Protein AF-A0A7J7TQ06-F1 (afdb_monomer_lite)

Secondary structure (DSSP, 8-state):
--GGGSSSHHHHHHHHHHTTS---PPP-PPSSHHHHHHHHHHHHHHHHHHHHHHHHHS--BSSS--HHHHHHHHHHHHHHHHHHHHTT-EEEEE---EEEPTTS-EEEPPPEEEEE----TTSPP--------B----GGGT-SS-TTS-EEETTEEESTTIIIIIHHHHHHHHHHHHHHHHHHHHHHHHHHTTSS------------

Organism: Rhinolophus ferrumequinum (NCBI:txid59479)

Radius of gyration: 27.36 Å; chains: 1; bounding box: 103×64×61 Å

InterPro domains:
  IPR002933 Peptidase M20 [PF01546] (127-182)
  IPR051458 Cytosolic and Metallo Dipeptidase [PTHR43270] (23-184)

Foldseek 3Di:
DDPPPPPPVVVVVVVVVVVVPDPPPPDQQPPDPCSLLVVLCVVCVVVLVVVLQVLLLQLCAPPDPDQVNLVSVLVSVVVLQVLLVVLVKDKDFAFPAWDQDVVRDIDGDGTDIDIDDDDDPVDDDDDDDADSHWHDDDVVVPDPDGQSRFDDDPNDTHHTCCVRPSVVVSVVSSSSVSVSVVVVVVVVVVVVVPPPDPDPPDDDDDDD

Structure (mmCIF, N/CA/C/O backbone):
data_AF-A0A7J7TQ06-F1
#
_entry.id   AF-A0A7J7TQ06-F1
#
loop_
_atom_site.group_PDB
_atom_site.id
_atom_site.type_symbol
_atom_site.label_atom_id
_atom_site.label_alt_id
_atom_site.label_comp_id
_atom_site.label_asym_id
_atom_site.label_entity_id
_atom_site.label_seq_id
_atom_site.pdbx_PDB_ins_code
_atom_site.Cartn_x
_atom_site.Cartn_y
_atom_site.Cartn_z
_atom_site.occupancy
_atom_site.B_iso_or_equiv
_atom_site.auth_seq_id
_atom_site.auth_comp_id
_atom_site.auth_asym_id
_atom_site.auth_atom_id
_atom_site.pdbx_PDB_model_num
ATOM 1 N N . MET A 1 1 ? -39.081 -50.548 -30.372 1.00 47.50 1 MET A N 1
ATOM 2 C CA . MET A 1 1 ? -38.174 -49.402 -30.568 1.00 47.50 1 MET A CA 1
ATOM 3 C C . MET A 1 1 ? -38.197 -48.609 -29.277 1.00 47.50 1 MET A C 1
ATOM 5 O O . MET A 1 1 ? -39.277 -48.246 -28.836 1.00 47.50 1 MET A O 1
ATOM 9 N N . ASP A 1 2 ? -37.049 -48.517 -28.616 1.00 42.62 2 ASP A N 1
ATOM 10 C CA . ASP A 1 2 ? -36.881 -48.008 -27.250 1.00 42.62 2 ASP A CA 1
ATOM 11 C C . ASP A 1 2 ? -36.795 -46.462 -27.252 1.00 42.62 2 ASP A C 1
ATOM 13 O O . ASP A 1 2 ? -35.978 -45.921 -28.001 1.00 42.62 2 ASP A O 1
ATOM 17 N N . PRO A 1 3 ? -37.628 -45.727 -26.484 1.00 50.56 3 PRO A N 1
ATOM 18 C CA . PRO A 1 3 ? -37.666 -44.262 -26.496 1.00 50.56 3 PRO A CA 1
ATOM 19 C C . PRO A 1 3 ? -36.596 -43.587 -25.614 1.00 50.56 3 PRO A C 1
ATOM 21 O O . PRO A 1 3 ? -36.606 -42.366 -25.469 1.00 50.56 3 PRO A O 1
ATOM 24 N N . THR A 1 4 ? -35.655 -44.334 -25.032 1.00 49.59 4 THR A N 1
ATOM 25 C CA . THR A 1 4 ? -34.655 -43.784 -24.095 1.00 49.59 4 THR A CA 1
ATOM 26 C C . THR A 1 4 ? -33.387 -43.211 -24.747 1.00 49.59 4 THR A C 1
ATOM 28 O O . THR A 1 4 ? -32.573 -42.592 -24.064 1.00 49.59 4 THR A O 1
ATOM 31 N N . LEU A 1 5 ? -33.226 -43.318 -26.072 1.00 47.16 5 LEU A N 1
ATOM 32 C CA . LEU A 1 5 ? -31.999 -42.889 -26.765 1.00 47.16 5 LEU A CA 1
ATOM 33 C C . LEU A 1 5 ? -31.985 -41.415 -27.233 1.00 47.16 5 LEU A C 1
ATOM 35 O O . LEU A 1 5 ? -30.973 -40.949 -27.749 1.00 47.16 5 LEU A O 1
ATOM 39 N N . GLY A 1 6 ? -33.084 -40.671 -27.064 1.00 46.25 6 GLY A N 1
ATOM 40 C CA . GLY A 1 6 ? -33.256 -39.334 -27.659 1.00 46.25 6 GLY A CA 1
ATOM 41 C C . GLY A 1 6 ? -32.842 -38.131 -26.802 1.00 46.25 6 GLY A C 1
ATOM 42 O O . GLY A 1 6 ? -32.692 -37.043 -27.345 1.00 46.25 6 GLY A O 1
ATOM 43 N N . ASN A 1 7 ? -32.639 -38.294 -25.487 1.00 47.62 7 ASN A N 1
ATOM 44 C CA . ASN A 1 7 ? -32.487 -37.150 -24.567 1.00 47.62 7 ASN A CA 1
ATOM 45 C C . ASN A 1 7 ? -31.084 -36.954 -23.969 1.00 47.62 7 ASN A C 1
ATOM 47 O O . ASN A 1 7 ? -30.860 -35.973 -23.266 1.00 47.62 7 ASN A O 1
ATOM 51 N N . MET A 1 8 ? -30.117 -37.831 -24.260 1.00 49.12 8 MET A N 1
ATOM 52 C CA . MET A 1 8 ? -28.745 -37.676 -23.744 1.00 49.12 8 MET A CA 1
ATOM 53 C C . MET A 1 8 ? -27.817 -36.877 -24.672 1.00 49.12 8 MET A C 1
ATOM 55 O O . MET A 1 8 ? -26.828 -36.317 -24.206 1.00 49.12 8 MET A O 1
ATOM 59 N N . ALA A 1 9 ? -28.154 -36.741 -25.959 1.00 49.31 9 ALA A N 1
ATOM 60 C CA . ALA A 1 9 ? -27.314 -36.017 -26.919 1.00 49.31 9 ALA A CA 1
ATOM 61 C C . ALA A 1 9 ? -27.466 -34.484 -26.839 1.00 49.31 9 ALA A C 1
ATOM 63 O O . ALA A 1 9 ? -26.522 -33.754 -27.132 1.00 49.31 9 ALA A O 1
ATOM 64 N N . SER A 1 10 ? -28.621 -33.975 -26.389 1.00 48.12 10 SER A N 1
ATOM 65 C CA . SER A 1 10 ? -28.859 -32.524 -26.294 1.00 48.12 10 SER A CA 1
ATOM 66 C C . SER A 1 10 ? -28.217 -31.883 -25.058 1.00 48.12 10 SER A C 1
ATOM 68 O O . SER A 1 10 ? -27.948 -30.684 -25.068 1.00 48.12 10 SER A O 1
ATOM 70 N N . CYS A 1 11 ? -27.952 -32.661 -24.001 1.00 42.12 11 CYS A N 1
ATOM 71 C CA . CYS A 1 11 ? -27.383 -32.143 -22.752 1.00 42.12 11 CYS A CA 1
ATOM 72 C C . CYS A 1 11 ? -25.846 -32.075 -22.783 1.00 42.12 11 CYS A C 1
ATOM 74 O O . CYS A 1 11 ? -25.256 -31.230 -22.117 1.00 42.12 11 CYS A O 1
ATOM 76 N N . GLN A 1 12 ? -25.191 -32.913 -23.594 1.00 47.53 12 GLN A N 1
ATOM 77 C CA . GLN A 1 12 ? -23.733 -32.879 -23.762 1.00 47.53 12 GLN A CA 1
ATOM 78 C C . GLN A 1 12 ? -23.274 -31.786 -24.739 1.00 47.53 12 GLN A C 1
ATOM 80 O O . GLN A 1 12 ? -22.196 -31.224 -24.562 1.00 47.53 12 GLN A O 1
ATOM 85 N N . LEU A 1 13 ? -24.106 -31.412 -25.718 1.00 43.66 13 LEU A N 1
ATOM 86 C CA . LEU A 1 13 ? -23.769 -30.351 -26.673 1.00 43.66 13 LEU A CA 1
ATOM 87 C C . LEU A 1 13 ? -23.904 -28.940 -26.065 1.00 43.66 13 LEU A C 1
ATOM 89 O O . LEU A 1 13 ? -23.121 -28.052 -26.391 1.00 43.66 13 LEU A O 1
ATOM 93 N N . ALA A 1 14 ? -24.835 -28.747 -25.123 1.00 46.00 14 ALA A N 1
ATOM 94 C CA . ALA A 1 14 ? -24.963 -27.498 -24.367 1.00 46.00 14 ALA A CA 1
ATOM 95 C C . ALA A 1 14 ? -23.804 -27.286 -23.371 1.00 46.00 14 ALA A C 1
ATOM 97 O O . ALA A 1 14 ? -23.386 -26.153 -23.144 1.00 46.00 14 ALA A O 1
ATOM 98 N N . LEU A 1 15 ? -23.238 -28.370 -22.829 1.00 41.44 15 LEU A N 1
ATOM 99 C CA . LEU A 1 15 ? -22.086 -28.306 -21.925 1.00 41.44 15 LEU A CA 1
ATOM 100 C C . LEU A 1 15 ? -20.779 -27.975 -22.671 1.00 41.44 15 LEU A C 1
ATOM 102 O O . LEU A 1 15 ? -19.905 -27.315 -22.119 1.00 41.44 15 LEU A O 1
ATOM 106 N N . LEU A 1 16 ? -20.672 -28.357 -23.949 1.00 38.31 16 LEU A N 1
ATOM 107 C CA . LEU A 1 16 ? -19.519 -28.026 -24.793 1.00 38.31 16 LEU A CA 1
ATOM 108 C C . LEU A 1 16 ? -19.538 -26.565 -25.286 1.00 38.31 16 LEU A C 1
ATOM 110 O O . LEU A 1 16 ? -18.484 -25.983 -25.522 1.00 38.31 16 LEU A O 1
ATOM 114 N N . LEU A 1 17 ? -20.721 -25.948 -25.393 1.00 41.78 17 LEU A N 1
ATOM 115 C CA . LEU A 1 17 ? -20.881 -24.543 -25.795 1.00 41.78 17 LEU A CA 1
ATOM 116 C C . LEU A 1 17 ? -20.706 -23.542 -24.637 1.00 41.78 17 LEU A C 1
ATOM 118 O O . LEU A 1 17 ? -20.425 -22.376 -24.895 1.00 41.78 17 LEU A O 1
ATOM 122 N N . LEU A 1 18 ? -20.801 -23.984 -23.377 1.00 42.25 18 LEU A N 1
ATOM 123 C CA . LEU A 1 18 ? -20.508 -23.157 -22.191 1.00 42.25 18 LEU A CA 1
ATOM 124 C C . LEU A 1 18 ? -19.020 -23.162 -21.795 1.00 42.25 18 LEU A C 1
ATOM 126 O O . LEU A 1 18 ? -18.573 -22.252 -21.105 1.00 42.25 18 LEU A O 1
ATOM 130 N N . LEU A 1 19 ? -18.239 -24.134 -22.277 1.00 41.38 19 LEU A N 1
ATOM 131 C CA . LEU A 1 19 ? -16.773 -24.173 -22.134 1.00 41.38 19 LEU A CA 1
ATOM 132 C C . LEU A 1 19 ? -16.037 -23.359 -23.217 1.00 41.38 19 LEU A C 1
ATOM 134 O O . LEU A 1 19 ? -14.820 -23.225 -23.170 1.00 41.38 19 LEU A O 1
ATOM 138 N N . LEU A 1 20 ? -16.777 -22.784 -24.171 1.00 43.41 20 LEU A N 1
ATOM 139 C CA . LEU A 1 20 ? -16.290 -21.824 -25.170 1.00 43.41 20 LEU A CA 1
ATOM 140 C C . LEU A 1 20 ? -16.639 -20.378 -24.773 1.00 43.41 20 LEU A C 1
ATOM 142 O O . LEU A 1 20 ? -16.759 -19.498 -25.627 1.00 43.41 20 LEU A O 1
ATOM 146 N N . GLY A 1 21 ? -16.821 -20.131 -23.472 1.00 39.19 21 GLY A N 1
ATOM 147 C CA . GLY A 1 21 ? -16.876 -18.791 -22.905 1.00 39.19 21 GLY A CA 1
ATOM 148 C C . GLY A 1 21 ? -15.533 -18.102 -23.103 1.00 39.19 21 GLY A C 1
ATOM 149 O O . GLY A 1 21 ? -14.619 -18.305 -22.317 1.00 39.19 21 GLY A O 1
ATOM 150 N N . SER A 1 22 ? -15.427 -17.365 -24.210 1.00 52.34 22 SER A N 1
ATOM 151 C CA . SER A 1 22 ? -14.462 -16.302 -24.499 1.00 52.34 22 SER A CA 1
ATOM 152 C C . SER A 1 22 ? -13.219 -16.294 -23.604 1.00 52.34 22 SER A C 1
ATOM 154 O O . SER A 1 22 ? -13.038 -15.395 -22.781 1.00 52.34 22 SER A O 1
ATOM 156 N N . MET A 1 23 ? -12.311 -17.246 -23.819 1.00 44.56 23 MET A N 1
ATOM 157 C CA . MET A 1 23 ? -10.905 -16.926 -23.618 1.00 44.56 23 MET A CA 1
ATOM 158 C C . MET A 1 23 ? -10.609 -15.873 -24.678 1.00 44.56 23 MET A C 1
ATOM 160 O O . MET A 1 23 ? -10.439 -16.196 -25.855 1.00 44.56 23 MET A O 1
ATOM 164 N N . SER A 1 24 ? -10.696 -14.599 -24.294 1.00 49.38 24 SER A N 1
ATOM 165 C CA . SER A 1 24 ? -10.157 -13.529 -25.115 1.00 49.38 24 SER A CA 1
ATOM 166 C C . SER A 1 24 ? -8.702 -13.913 -25.334 1.00 49.38 24 SER A C 1
ATOM 168 O O . SER A 1 24 ? -7.924 -13.932 -24.383 1.00 49.38 24 SER A O 1
ATOM 170 N N . ALA A 1 25 ? -8.364 -14.340 -26.552 1.00 47.31 25 ALA A N 1
ATOM 171 C CA . ALA A 1 25 ? -6.983 -14.612 -26.905 1.00 47.31 25 ALA A CA 1
ATOM 172 C C . ALA A 1 25 ? -6.171 -13.374 -26.498 1.00 47.31 25 ALA A C 1
ATOM 174 O O . ALA A 1 25 ? -6.648 -12.260 -26.762 1.00 47.31 25 ALA A O 1
ATOM 175 N N . PRO A 1 26 ? -5.012 -13.528 -25.832 1.00 51.41 26 PRO A N 1
ATOM 176 C CA . PRO A 1 26 ? -4.193 -12.380 -25.490 1.00 51.41 26 PRO A CA 1
ATOM 177 C C . PRO A 1 26 ? -3.932 -11.623 -26.789 1.00 51.41 26 PRO A C 1
ATOM 179 O O . PRO A 1 26 ? -3.410 -12.179 -27.760 1.00 51.41 26 PRO A O 1
ATOM 182 N N . SER A 1 27 ? -4.409 -10.378 -26.844 1.00 59.41 27 SER A N 1
ATOM 183 C CA . SER A 1 27 ? -4.125 -9.484 -27.958 1.00 59.41 27 SER A 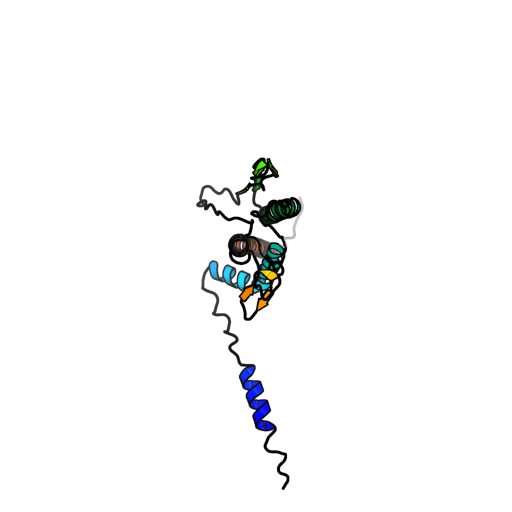CA 1
ATOM 184 C C . SER A 1 27 ? -2.618 -9.475 -28.148 1.00 59.41 27 SER A C 1
ATOM 186 O O . SER A 1 27 ? -1.895 -9.358 -27.157 1.00 59.41 27 SER A O 1
ATOM 188 N N . SER A 1 28 ? -2.142 -9.626 -29.387 1.00 60.56 28 SER A N 1
ATOM 189 C CA . SER A 1 28 ? -0.710 -9.556 -29.677 1.00 60.56 28 SER A CA 1
ATOM 190 C C . SER A 1 28 ? -0.110 -8.350 -28.947 1.00 60.56 28 SER A C 1
ATOM 192 O O . SER A 1 28 ? -0.696 -7.264 -29.019 1.00 60.56 28 SER A O 1
ATOM 194 N N . PRO A 1 29 ? 0.992 -8.533 -28.203 1.00 59.28 29 PRO A N 1
ATOM 195 C CA . PRO A 1 29 ? 1.504 -7.491 -27.332 1.00 59.28 29 PRO A CA 1
ATOM 196 C C . PRO A 1 29 ? 1.796 -6.230 -28.148 1.00 59.28 29 PRO A C 1
ATOM 198 O O . PRO A 1 29 ? 2.271 -6.341 -29.285 1.00 59.28 29 PRO A O 1
ATOM 201 N N . PRO A 1 30 ? 1.508 -5.032 -27.612 1.0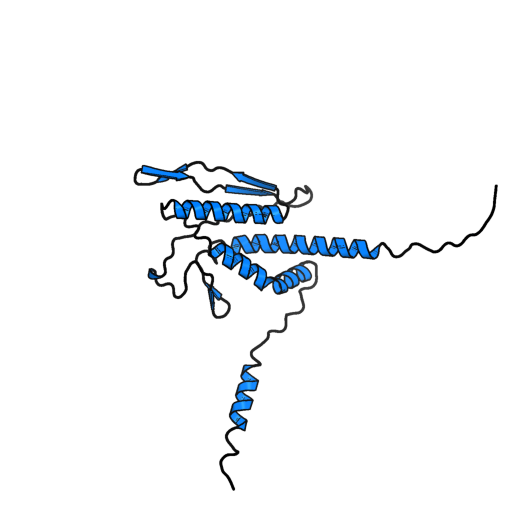0 61.94 30 PRO A N 1
ATOM 202 C CA . PRO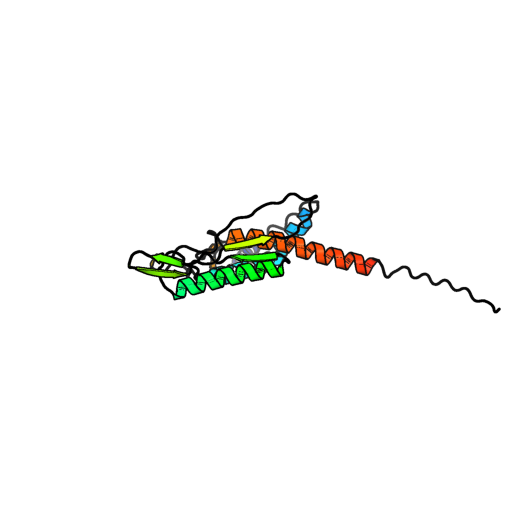 A 1 30 ? 1.756 -3.802 -28.344 1.00 61.94 30 PRO A CA 1
ATOM 203 C C . PRO A 1 30 ? 3.233 -3.727 -28.737 1.00 61.94 30 PRO A C 1
ATOM 205 O O . PRO A 1 30 ? 4.120 -3.993 -27.928 1.00 61.94 30 PRO A O 1
ATOM 208 N N . ALA A 1 31 ? 3.504 -3.389 -29.998 1.00 69.94 31 ALA A N 1
ATOM 209 C CA . ALA A 1 31 ? 4.870 -3.283 -30.492 1.00 69.94 31 ALA A CA 1
ATOM 210 C C . ALA A 1 31 ? 5.656 -2.213 -29.709 1.00 69.94 31 ALA A C 1
ATOM 212 O O . ALA A 1 31 ? 5.135 -1.136 -29.415 1.00 69.94 31 ALA A O 1
ATOM 213 N N . GLY A 1 32 ? 6.927 -2.495 -29.405 1.00 75.25 32 GLY A N 1
ATOM 214 C CA . GLY A 1 32 ? 7.837 -1.562 -28.733 1.00 75.25 32 GLY A CA 1
ATOM 215 C C . GLY A 1 32 ? 8.156 -1.923 -27.274 1.00 75.25 32 GLY A C 1
ATOM 216 O O . GLY A 1 32 ? 7.784 -2.996 -26.799 1.00 75.25 32 GLY A O 1
ATOM 217 N N . PRO A 1 33 ? 8.869 -1.041 -26.546 1.00 76.50 33 PRO A N 1
ATOM 218 C CA . PRO A 1 33 ? 9.415 -1.345 -25.218 1.00 76.50 33 PRO A CA 1
ATOM 219 C C . PRO A 1 33 ? 8.341 -1.679 -24.170 1.00 76.50 33 PRO A C 1
ATOM 221 O O . PRO A 1 33 ? 8.589 -2.477 -23.272 1.00 76.50 33 PRO A O 1
ATOM 224 N N . LEU A 1 34 ? 7.129 -1.135 -24.314 1.00 89.31 34 LEU A N 1
ATOM 225 C CA . LEU A 1 34 ? 6.010 -1.421 -23.410 1.00 89.31 34 LEU A CA 1
ATOM 226 C C . LEU A 1 34 ? 5.367 -2.795 -23.646 1.00 89.31 34 LEU A C 1
ATOM 228 O O . LEU A 1 34 ? 4.720 -3.319 -22.746 1.00 89.31 34 LEU A O 1
ATOM 232 N N . GLY A 1 35 ? 5.576 -3.416 -24.810 1.00 91.75 35 GLY A N 1
ATOM 233 C CA . GLY A 1 35 ? 5.032 -4.741 -25.104 1.00 91.75 35 GLY A CA 1
ATOM 234 C C . GLY A 1 35 ? 5.542 -5.816 -24.151 1.00 91.75 35 GLY A C 1
ATOM 235 O O . GLY A 1 35 ? 4.763 -6.661 -23.714 1.00 91.75 35 GLY A O 1
ATOM 236 N N . ARG A 1 36 ? 6.837 -5.772 -23.800 1.00 91.06 36 ARG A N 1
ATOM 237 C CA . ARG A 1 36 ? 7.434 -6.688 -22.811 1.00 91.06 36 ARG A CA 1
ATOM 238 C C . ARG A 1 36 ? 6.929 -6.401 -21.398 1.00 91.06 36 ARG A C 1
ATOM 240 O O . ARG A 1 36 ? 6.674 -7.338 -20.655 1.00 91.06 36 ARG A O 1
ATOM 247 N N . VAL A 1 37 ? 6.745 -5.125 -21.057 1.00 94.31 37 VAL A N 1
ATOM 248 C CA . VAL A 1 37 ? 6.210 -4.697 -19.754 1.00 94.31 37 VAL A CA 1
ATOM 249 C C . VAL A 1 37 ? 4.801 -5.247 -19.547 1.00 94.31 37 VAL A C 1
ATOM 251 O O . VAL A 1 37 ? 4.537 -5.863 -18.523 1.00 94.31 37 VAL A O 1
ATOM 254 N N . PHE A 1 38 ? 3.907 -5.091 -20.526 1.00 96.12 38 PHE A N 1
ATOM 255 C CA . PHE A 1 38 ? 2.528 -5.570 -20.392 1.00 96.12 38 PHE A CA 1
ATOM 256 C C . PHE A 1 38 ? 2.449 -7.096 -20.320 1.00 96.12 38 PHE A C 1
ATOM 258 O O . PHE A 1 38 ? 1.756 -7.615 -19.456 1.00 96.12 38 PHE A O 1
ATOM 265 N N . GLN A 1 39 ? 3.234 -7.814 -21.132 1.00 94.75 39 GLN A N 1
ATOM 266 C CA . GLN A 1 39 ? 3.327 -9.278 -21.030 1.00 94.75 39 GLN A CA 1
ATOM 267 C C . GLN A 1 39 ? 3.808 -9.734 -19.654 1.00 94.75 39 GLN A C 1
ATOM 269 O O . GLN A 1 39 ? 3.272 -10.691 -19.107 1.00 94.75 39 GLN A O 1
ATOM 274 N N . TYR A 1 40 ? 4.819 -9.062 -19.097 1.00 95.50 40 TYR A N 1
ATOM 275 C CA . TYR A 1 40 ? 5.305 -9.383 -17.761 1.00 95.50 40 TYR A CA 1
ATOM 276 C C . TYR A 1 40 ? 4.195 -9.184 -16.726 1.00 95.50 40 TYR A C 1
ATOM 278 O O . TYR A 1 40 ? 3.971 -10.069 -15.908 1.00 95.50 40 TYR A O 1
ATOM 286 N N . ILE A 1 41 ? 3.463 -8.069 -16.794 1.00 97.19 41 ILE A N 1
ATOM 287 C CA . ILE A 1 41 ? 2.352 -7.793 -15.876 1.00 97.19 41 ILE A CA 1
ATOM 288 C C . ILE A 1 41 ? 1.261 -8.862 -15.988 1.00 97.19 41 ILE A C 1
ATOM 290 O O . ILE A 1 41 ? 0.833 -9.385 -14.963 1.00 97.19 41 ILE A O 1
ATOM 294 N N . ASP A 1 42 ? 0.855 -9.228 -17.205 1.00 97.62 42 ASP A N 1
ATOM 295 C CA . ASP A 1 42 ? -0.171 -10.251 -17.428 1.00 97.62 42 ASP A CA 1
ATOM 296 C C . ASP A 1 42 ? 0.254 -11.620 -16.865 1.00 97.62 42 ASP A C 1
ATOM 298 O O . ASP A 1 42 ? -0.572 -12.343 -16.307 1.00 97.62 42 ASP A O 1
ATOM 302 N N . LEU A 1 43 ? 1.540 -11.973 -16.977 1.00 97.75 43 LEU A N 1
ATOM 303 C CA . LEU A 1 43 ? 2.088 -13.236 -16.468 1.00 97.75 43 LEU A CA 1
ATOM 304 C C . LEU A 1 43 ? 2.203 -13.284 -14.937 1.00 97.75 43 LEU A C 1
ATOM 306 O O . LEU A 1 43 ? 2.102 -14.369 -14.372 1.00 97.75 43 LEU A O 1
ATOM 310 N N . HIS A 1 44 ? 2.398 -12.140 -14.275 1.00 97.75 44 HIS A N 1
ATOM 311 C CA . HIS A 1 44 ? 2.620 -12.054 -12.822 1.00 97.75 44 HIS A CA 1
ATOM 312 C C . HIS A 1 44 ? 1.419 -11.455 -12.068 1.00 97.75 44 HIS A C 1
ATOM 314 O O . HIS A 1 44 ? 1.522 -11.123 -10.887 1.00 97.75 44 HIS A O 1
ATOM 320 N N . GLN A 1 45 ? 0.261 -11.311 -12.723 1.00 97.94 45 GLN A N 1
ATOM 321 C CA . GLN A 1 45 ? -0.916 -10.680 -12.119 1.00 97.94 45 GLN A CA 1
ATOM 322 C C . GLN A 1 45 ? -1.376 -11.381 -10.831 1.00 97.94 45 GLN A C 1
ATOM 324 O O . GLN A 1 45 ? -1.758 -10.704 -9.879 1.00 97.94 45 GLN A O 1
ATOM 329 N N . ASP A 1 46 ? -1.274 -12.712 -10.759 1.00 98.31 46 ASP A N 1
ATOM 330 C CA . ASP A 1 46 ? -1.662 -13.482 -9.572 1.00 98.31 46 ASP A CA 1
ATOM 331 C C . ASP A 1 46 ? -0.746 -13.180 -8.379 1.00 98.31 46 ASP A C 1
ATOM 333 O O . ASP A 1 46 ? -1.217 -13.064 -7.246 1.00 98.31 46 ASP A O 1
ATOM 337 N N . GLU A 1 47 ? 0.551 -12.970 -8.626 1.00 98.25 47 GLU A N 1
ATOM 338 C CA . GLU A 1 47 ? 1.511 -12.545 -7.603 1.00 98.25 47 GLU A CA 1
ATOM 339 C C . GLU A 1 47 ? 1.180 -11.134 -7.109 1.00 98.25 47 GLU A C 1
ATOM 341 O O . GLU A 1 47 ? 1.149 -10.880 -5.906 1.00 98.25 47 GLU A O 1
ATOM 346 N N . PHE A 1 48 ? 0.832 -10.222 -8.018 1.00 98.56 48 PHE A N 1
ATOM 347 C CA . PHE A 1 48 ? 0.417 -8.865 -7.658 1.00 98.56 48 PHE A CA 1
ATOM 348 C C . PHE A 1 48 ? -0.878 -8.842 -6.838 1.00 98.56 48 PHE A C 1
ATOM 350 O O . PHE A 1 48 ? -0.992 -8.076 -5.875 1.00 98.56 48 PHE A O 1
ATOM 357 N N . VAL A 1 49 ? -1.851 -9.687 -7.187 1.00 98.75 49 VAL A N 1
ATOM 358 C CA . VAL A 1 49 ? -3.092 -9.856 -6.420 1.00 98.75 49 VAL A CA 1
ATOM 359 C C . VAL A 1 49 ? -2.806 -10.481 -5.055 1.00 98.75 49 VAL A C 1
ATOM 361 O O . VAL A 1 49 ? -3.419 -10.081 -4.062 1.00 98.75 49 VAL A O 1
ATOM 364 N N . GLN A 1 50 ? -1.858 -11.413 -4.972 1.00 98.62 50 GLN A N 1
ATOM 365 C CA . GLN A 1 50 ? -1.428 -12.002 -3.709 1.00 98.62 50 GLN A CA 1
ATOM 366 C C . GLN A 1 50 ? -0.771 -10.959 -2.789 1.00 98.62 50 GLN A C 1
ATOM 368 O O . GLN A 1 50 ? -1.154 -10.860 -1.623 1.00 98.62 50 GLN A O 1
ATOM 373 N N . THR A 1 51 ? 0.101 -10.093 -3.309 1.00 98.56 51 THR A N 1
ATOM 374 C CA . THR A 1 51 ? 0.659 -8.973 -2.533 1.00 98.56 51 THR A CA 1
ATOM 375 C C . THR A 1 51 ? -0.440 -8.025 -2.044 1.00 98.56 51 THR A C 1
ATOM 377 O O . THR A 1 51 ? -0.432 -7.596 -0.889 1.00 98.56 51 THR A O 1
ATOM 380 N N . LEU A 1 52 ? -1.446 -7.728 -2.878 1.00 98.88 52 LEU A N 1
ATOM 381 C CA . LEU A 1 52 ? -2.591 -6.918 -2.450 1.00 98.88 52 LEU A CA 1
ATOM 382 C C . LEU A 1 52 ? -3.399 -7.601 -1.340 1.00 98.88 52 LEU A C 1
ATOM 384 O O . LEU A 1 52 ? -3.854 -6.924 -0.418 1.00 98.88 52 LEU A O 1
ATOM 388 N N . ARG A 1 53 ? -3.570 -8.925 -1.402 1.00 98.81 53 ARG A N 1
ATOM 389 C CA . ARG A 1 53 ? -4.244 -9.713 -0.360 1.00 98.81 53 ARG A CA 1
ATOM 390 C C . ARG A 1 53 ? -3.519 -9.588 0.976 1.00 98.81 53 ARG A C 1
ATOM 392 O O . ARG A 1 53 ? -4.170 -9.354 1.990 1.00 98.81 53 ARG A O 1
ATOM 399 N N . GLU A 1 54 ? -2.193 -9.678 0.965 1.00 98.75 54 GLU A N 1
ATOM 400 C CA . GLU A 1 54 ? -1.349 -9.504 2.152 1.00 98.75 54 GLU A CA 1
ATOM 401 C C . GLU A 1 54 ? -1.434 -8.082 2.707 1.00 98.75 54 GLU A C 1
ATOM 403 O O . GLU A 1 54 ? -1.616 -7.895 3.908 1.00 98.75 54 GLU A O 1
ATOM 408 N N . TRP A 1 55 ? -1.390 -7.070 1.839 1.00 98.81 55 TRP A N 1
ATOM 409 C CA . TRP A 1 55 ? -1.517 -5.677 2.262 1.00 98.81 55 TRP A CA 1
ATOM 410 C C . TRP A 1 55 ? -2.901 -5.383 2.835 1.00 98.81 55 TRP A C 1
ATOM 412 O O . TRP A 1 55 ? -3.009 -4.685 3.841 1.00 98.81 55 TRP A O 1
ATOM 422 N N . VAL A 1 56 ? -3.974 -5.900 2.233 1.00 98.88 56 VAL A N 1
ATOM 423 C CA . VAL A 1 56 ? -5.346 -5.732 2.738 1.00 98.88 56 VAL A CA 1
ATOM 424 C C . VAL A 1 56 ? -5.548 -6.414 4.089 1.00 98.88 56 VAL A C 1
ATOM 426 O O . VAL A 1 56 ? -6.275 -5.862 4.908 1.00 98.88 56 VAL A O 1
ATOM 429 N N . ALA A 1 57 ? -4.856 -7.523 4.362 1.00 98.81 57 ALA A N 1
ATOM 430 C CA . ALA A 1 57 ? -4.923 -8.211 5.651 1.00 98.81 57 ALA A CA 1
ATOM 431 C C . ALA A 1 57 ? -4.380 -7.396 6.835 1.00 98.81 57 ALA A C 1
ATOM 433 O O . ALA A 1 57 ? -4.769 -7.647 7.973 1.00 98.81 57 ALA A O 1
ATOM 434 N N . VAL A 1 58 ? -3.525 -6.400 6.582 1.00 98.75 58 VAL A N 1
ATOM 435 C CA . VAL A 1 58 ? -3.037 -5.483 7.621 1.00 98.75 58 VAL A CA 1
ATOM 436 C C . VAL A 1 58 ? -4.118 -4.455 7.949 1.00 98.75 58 VAL A C 1
ATOM 438 O O . VAL A 1 58 ? -4.483 -3.625 7.108 1.00 98.75 58 VAL A O 1
ATOM 441 N N . GLU A 1 59 ? -4.621 -4.470 9.181 1.00 98.56 59 GLU A N 1
ATOM 442 C CA . GLU A 1 59 ? -5.746 -3.637 9.625 1.00 98.56 59 GLU A CA 1
ATOM 443 C C . GLU A 1 59 ? -5.290 -2.204 9.960 1.00 98.56 59 GLU A C 1
ATOM 445 O O . GLU A 1 59 ? -5.377 -1.736 11.094 1.00 98.56 59 GLU A O 1
ATOM 450 N N . SER A 1 60 ? -4.765 -1.494 8.958 1.00 98.62 60 SER A N 1
ATOM 451 C CA . SER A 1 60 ? -4.148 -0.168 9.077 1.00 98.62 60 SER A CA 1
ATOM 452 C C . SER A 1 60 ? -5.164 0.977 9.246 1.00 98.62 60 SER A C 1
ATOM 454 O O . SER A 1 60 ? -5.138 1.971 8.527 1.00 98.62 60 SER A O 1
ATOM 456 N N . ASP A 1 61 ? -6.096 0.849 10.186 1.00 98.50 61 ASP A N 1
ATOM 457 C CA . ASP A 1 61 ? -7.120 1.856 10.481 1.00 98.50 61 ASP A CA 1
ATOM 458 C C . ASP A 1 61 ? -6.540 3.050 11.264 1.00 98.50 61 ASP A C 1
ATOM 460 O O . ASP A 1 61 ? -6.071 2.911 12.397 1.00 98.50 61 ASP A O 1
ATOM 464 N N . SER A 1 62 ? -6.586 4.246 10.668 1.00 97.81 62 SER A N 1
ATOM 465 C CA . SER A 1 62 ? -6.098 5.495 11.279 1.00 97.81 62 SER A CA 1
ATOM 466 C C . SER A 1 62 ? -7.139 6.279 12.069 1.00 97.81 62 SER A C 1
ATOM 468 O O . SER A 1 62 ? -6.777 7.214 12.792 1.00 97.81 62 SER A O 1
ATOM 470 N N . ILE A 1 63 ? -8.414 5.911 11.964 1.00 97.19 63 ILE A N 1
ATOM 471 C CA . ILE A 1 63 ? -9.543 6.636 12.545 1.00 97.19 63 ILE A CA 1
ATOM 472 C C . ILE A 1 63 ? -9.823 6.147 13.963 1.00 97.19 63 ILE A C 1
ATOM 474 O O . ILE A 1 63 ? -10.061 6.955 14.865 1.00 97.19 63 ILE A O 1
ATOM 478 N N . GLN A 1 64 ? -9.797 4.832 14.180 1.00 95.06 64 GLN A N 1
ATOM 479 C CA . GLN A 1 64 ? -10.070 4.259 15.492 1.00 95.06 64 GLN A CA 1
ATOM 480 C C . GLN A 1 64 ? -8.877 4.486 16.446 1.00 95.06 64 GLN A C 1
ATOM 482 O O . GLN A 1 64 ? -7.758 4.058 16.157 1.00 95.06 64 GLN A O 1
ATOM 487 N N . PRO A 1 65 ? -9.078 5.109 17.627 1.00 94.00 65 PRO A N 1
ATOM 488 C CA . PRO A 1 65 ? -8.002 5.432 18.571 1.00 94.00 65 PRO A CA 1
ATOM 489 C C . PRO A 1 65 ? -7.564 4.217 19.414 1.00 94.00 65 PRO A C 1
ATOM 491 O O . PRO A 1 65 ? -7.448 4.281 20.639 1.00 94.00 65 PRO A O 1
ATOM 494 N N . VAL A 1 66 ? -7.347 3.073 18.766 1.00 95.38 66 VAL A N 1
ATOM 495 C CA . VAL A 1 66 ? -6.999 1.803 19.411 1.00 95.38 66 VAL A CA 1
ATOM 496 C C . VAL A 1 66 ? -5.497 1.552 19.244 1.00 95.38 66 VAL A C 1
ATOM 498 O O . VAL A 1 66 ? -5.029 1.497 18.108 1.00 95.38 66 VAL A O 1
ATOM 501 N N . PRO A 1 67 ? -4.727 1.347 20.334 1.00 95.94 67 PRO A N 1
ATOM 502 C CA . PRO A 1 67 ? -3.282 1.114 20.248 1.00 95.94 67 PRO A CA 1
ATOM 503 C C . PRO A 1 67 ? -2.882 -0.015 19.289 1.00 95.94 67 PRO A C 1
ATOM 505 O O . PRO A 1 67 ? -1.990 0.187 18.477 1.00 95.94 67 PRO A O 1
ATOM 508 N N . ARG A 1 68 ? -3.604 -1.146 19.297 1.00 97.88 68 ARG A N 1
ATOM 509 C CA . ARG A 1 68 ? -3.375 -2.262 18.359 1.00 97.88 68 ARG A CA 1
ATOM 510 C C . ARG A 1 68 ? -3.462 -1.826 16.890 1.00 97.88 68 ARG A C 1
ATOM 512 O O . ARG A 1 68 ? -2.607 -2.189 16.100 1.00 97.88 68 ARG A O 1
ATOM 519 N N . LEU A 1 69 ? -4.463 -1.022 16.519 1.00 97.81 69 LEU A N 1
ATOM 520 C CA . LEU A 1 69 ? -4.612 -0.531 15.137 1.00 97.81 69 LEU A CA 1
ATOM 521 C C . LEU A 1 69 ? -3.499 0.455 14.771 1.00 97.81 69 LEU A C 1
ATOM 523 O O . LEU A 1 69 ? -3.062 0.528 13.624 1.00 97.81 69 LEU A O 1
ATOM 527 N N . ARG A 1 70 ? -2.969 1.177 15.767 1.00 97.56 70 ARG A N 1
ATOM 528 C CA . ARG A 1 70 ? -1.768 1.981 15.563 1.00 97.56 70 ARG A CA 1
ATOM 529 C C . ARG A 1 70 ? -0.546 1.105 15.285 1.00 97.56 70 ARG A C 1
ATOM 531 O O . ARG A 1 70 ? 0.225 1.456 14.406 1.00 97.56 70 ARG A O 1
ATOM 538 N N . GLU A 1 71 ? -0.380 -0.028 15.956 1.00 98.31 71 GLU A N 1
ATOM 539 C CA . GLU A 1 71 ? 0.702 -0.983 15.654 1.00 98.31 71 GLU A CA 1
ATOM 540 C C . GLU A 1 71 ? 0.572 -1.579 14.239 1.00 98.31 71 GLU A C 1
ATOM 542 O O . GLU A 1 71 ? 1.566 -1.667 13.515 1.00 98.31 71 GLU A O 1
ATOM 547 N N . GLU A 1 72 ? -0.648 -1.888 13.792 1.00 98.62 72 GLU A N 1
ATOM 548 C CA . GLU A 1 72 ? -0.923 -2.339 12.416 1.00 98.62 72 GLU A CA 1
ATOM 549 C C . GLU A 1 72 ? -0.538 -1.282 11.369 1.00 98.62 72 GLU A C 1
ATOM 551 O O . GLU A 1 72 ? 0.061 -1.602 10.344 1.00 98.62 72 GLU A O 1
ATOM 556 N N . LEU A 1 73 ? -0.791 0.003 11.637 1.00 98.44 73 LEU A N 1
ATOM 557 C CA . LEU A 1 73 ? -0.318 1.091 10.774 1.00 98.44 73 LEU A CA 1
ATOM 558 C C . LEU A 1 73 ? 1.207 1.112 10.647 1.00 98.44 73 LEU A C 1
ATOM 560 O O . LEU A 1 73 ? 1.726 1.228 9.540 1.00 98.44 73 LEU A O 1
ATOM 564 N N . PHE A 1 74 ? 1.934 0.980 11.758 1.00 98.56 74 PHE A N 1
ATOM 565 C CA . PHE A 1 74 ? 3.400 0.919 11.727 1.00 98.56 74 PHE A CA 1
ATOM 566 C C . PHE A 1 74 ? 3.899 -0.322 10.976 1.00 98.56 74 PHE A C 1
ATOM 568 O O . PHE A 1 74 ? 4.881 -0.235 10.234 1.00 98.56 74 PHE A O 1
ATOM 575 N N . THR A 1 75 ? 3.198 -1.447 11.112 1.00 98.69 75 THR A N 1
ATOM 576 C CA . THR A 1 75 ? 3.461 -2.667 10.341 1.00 98.69 75 THR A CA 1
ATOM 577 C C . THR A 1 75 ? 3.283 -2.409 8.846 1.00 98.69 75 THR A C 1
ATOM 579 O O . THR A 1 75 ? 4.185 -2.705 8.066 1.00 98.69 75 THR A O 1
ATOM 582 N N . MET A 1 76 ? 2.190 -1.754 8.442 1.00 98.81 76 MET A N 1
ATOM 583 C CA . MET A 1 76 ? 1.933 -1.411 7.041 1.00 98.81 76 MET A CA 1
ATOM 584 C C . MET A 1 76 ? 3.015 -0.487 6.460 1.00 98.81 76 MET A C 1
ATOM 586 O O . MET A 1 76 ? 3.509 -0.725 5.358 1.00 98.81 76 MET A O 1
ATOM 590 N N . MET A 1 77 ? 3.441 0.535 7.212 1.00 98.75 77 MET A N 1
ATOM 591 C CA . MET A 1 77 ? 4.537 1.414 6.780 1.00 98.75 77 MET A CA 1
ATOM 592 C C . MET A 1 77 ? 5.866 0.654 6.661 1.00 98.75 77 MET A C 1
ATOM 594 O O . MET A 1 77 ? 6.640 0.900 5.737 1.00 98.75 77 MET A O 1
ATOM 598 N N . SER A 1 78 ? 6.129 -0.293 7.562 1.00 98.56 78 SER A N 1
ATOM 599 C CA . SER A 1 78 ? 7.347 -1.112 7.520 1.00 98.56 78 SER A CA 1
ATOM 600 C C . SER A 1 78 ? 7.369 -2.022 6.291 1.00 98.56 78 SER A C 1
ATOM 602 O O . SER A 1 78 ? 8.365 -2.034 5.572 1.00 98.56 78 SER A O 1
ATOM 604 N N . LEU A 1 79 ? 6.250 -2.689 5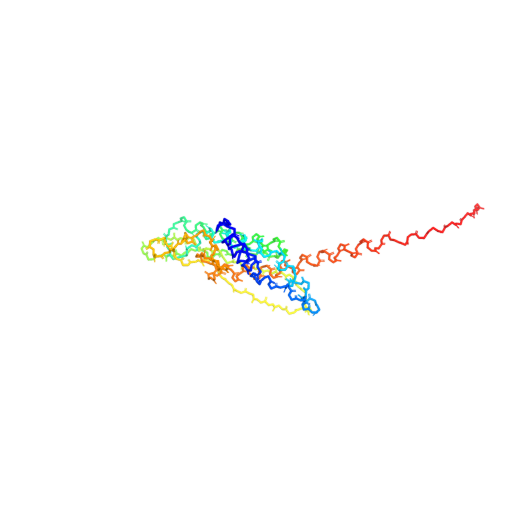.985 1.00 98.50 79 LEU A N 1
ATOM 605 C CA . LEU A 1 79 ? 6.106 -3.525 4.788 1.00 98.50 79 LEU A CA 1
ATOM 606 C C . LEU A 1 79 ? 6.330 -2.726 3.498 1.00 98.50 79 LEU A C 1
ATOM 608 O O . LEU A 1 79 ? 7.079 -3.159 2.625 1.00 98.50 79 LEU A O 1
ATOM 612 N N . ALA A 1 80 ? 5.737 -1.534 3.387 1.00 98.69 80 ALA A N 1
ATOM 613 C CA . ALA A 1 80 ? 5.931 -0.685 2.214 1.00 98.69 80 ALA A CA 1
ATOM 614 C C . ALA A 1 80 ? 7.378 -0.183 2.083 1.00 98.69 80 ALA A C 1
ATOM 616 O O . ALA A 1 80 ? 7.930 -0.154 0.984 1.00 98.69 80 ALA A O 1
ATOM 617 N N . ALA A 1 81 ? 8.020 0.182 3.197 1.00 98.69 81 ALA A N 1
ATOM 618 C CA . ALA A 1 81 ? 9.419 0.595 3.194 1.00 98.69 81 ALA A CA 1
ATOM 619 C C . ALA A 1 81 ? 10.355 -0.552 2.777 1.00 98.69 81 ALA A C 1
ATOM 621 O O . ALA A 1 81 ? 11.307 -0.327 2.033 1.00 98.69 81 ALA A O 1
ATOM 622 N N . GLU A 1 82 ? 10.099 -1.776 3.241 1.00 98.38 82 GLU A N 1
ATOM 623 C CA . GLU A 1 82 ? 10.849 -2.968 2.832 1.00 98.38 82 GLU A CA 1
ATOM 624 C C . GLU A 1 82 ? 10.675 -3.278 1.347 1.00 98.38 82 GLU A C 1
ATOM 626 O O . GLU A 1 82 ? 11.665 -3.553 0.672 1.00 98.38 82 GLU A O 1
ATOM 631 N N . GLU A 1 83 ? 9.456 -3.166 0.823 1.00 97.81 83 GLU A N 1
ATOM 632 C CA . GLU A 1 83 ? 9.185 -3.382 -0.598 1.00 97.81 83 GLU A CA 1
ATOM 633 C C . GLU A 1 83 ? 9.940 -2.380 -1.480 1.00 97.81 83 GLU A C 1
ATOM 635 O O . GLU A 1 83 ? 10.623 -2.762 -2.428 1.00 97.81 83 GLU A O 1
ATOM 640 N N . LEU A 1 84 ? 9.931 -1.097 -1.112 1.00 98.56 84 LEU A N 1
ATOM 641 C CA . LEU A 1 84 ? 10.690 -0.069 -1.829 1.00 98.56 84 LEU A CA 1
ATOM 642 C C . LEU A 1 84 ? 12.208 -0.311 -1.756 1.00 98.56 84 LEU A C 1
ATOM 644 O O . LEU A 1 84 ? 12.905 -0.148 -2.760 1.00 98.56 84 LEU A O 1
ATOM 648 N N . ARG A 1 85 ? 12.732 -0.757 -0.604 1.00 98.38 85 ARG A N 1
ATOM 649 C CA . ARG A 1 85 ? 14.151 -1.138 -0.467 1.00 98.38 85 ARG A CA 1
ATOM 650 C C . ARG A 1 85 ? 14.514 -2.333 -1.341 1.00 98.38 85 ARG A C 1
ATOM 652 O O . ARG A 1 85 ? 15.587 -2.322 -1.938 1.00 98.38 85 ARG A O 1
ATOM 659 N N . ARG A 1 86 ? 13.637 -3.341 -1.447 1.00 96.94 86 ARG A N 1
ATOM 660 C CA . ARG A 1 86 ? 13.841 -4.502 -2.335 1.00 96.94 86 ARG A CA 1
ATOM 661 C C . ARG A 1 86 ? 13.991 -4.083 -3.797 1.00 96.94 86 ARG A C 1
ATOM 663 O O . ARG A 1 86 ? 14.806 -4.661 -4.503 1.00 96.94 86 ARG A O 1
ATOM 670 N N . LEU A 1 87 ? 13.292 -3.029 -4.220 1.00 96.25 87 LEU A N 1
ATOM 671 C CA . LEU A 1 87 ? 13.422 -2.448 -5.563 1.00 96.25 87 LEU A CA 1
ATOM 672 C C . LEU A 1 87 ? 14.685 -1.590 -5.763 1.00 96.25 87 LEU A C 1
ATOM 674 O O . LEU A 1 87 ? 14.884 -1.021 -6.839 1.00 96.25 87 LEU A O 1
ATOM 678 N N . GLY A 1 88 ? 15.541 -1.486 -4.743 1.00 96.81 88 GLY A N 1
ATOM 679 C CA . GLY A 1 88 ? 16.777 -0.710 -4.775 1.00 96.81 88 GLY A CA 1
ATOM 680 C C . GLY A 1 88 ? 16.589 0.781 -4.496 1.00 96.81 88 GLY A C 1
ATOM 681 O O . GLY A 1 88 ? 17.489 1.567 -4.798 1.00 96.81 88 GLY A O 1
ATOM 682 N N . ALA A 1 89 ? 15.441 1.196 -3.949 1.00 98.19 89 ALA A N 1
ATOM 683 C CA . ALA A 1 89 ? 15.244 2.580 -3.532 1.00 98.19 89 ALA A CA 1
ATOM 684 C C . ALA A 1 89 ? 16.034 2.883 -2.248 1.00 98.19 89 ALA A C 1
ATOM 686 O O . ALA A 1 89 ? 16.135 2.047 -1.345 1.00 98.19 89 ALA A O 1
ATOM 687 N N . SER A 1 90 ? 16.541 4.111 -2.136 1.00 98.31 90 SER A N 1
ATOM 688 C CA . SER A 1 90 ? 16.944 4.672 -0.843 1.00 98.31 90 SER A CA 1
ATOM 689 C C . SER A 1 90 ? 15.678 5.083 -0.096 1.00 98.31 90 SER A C 1
ATOM 691 O O . SER A 1 90 ? 14.819 5.732 -0.692 1.00 98.31 90 SER A O 1
ATOM 693 N N . VAL A 1 91 ? 15.526 4.677 1.168 1.00 98.75 91 VAL A N 1
ATOM 694 C CA . VAL A 1 91 ? 14.264 4.822 1.913 1.00 98.75 91 VAL A CA 1
ATOM 695 C C . VAL A 1 91 ? 14.505 5.386 3.307 1.00 98.75 91 VAL A C 1
ATOM 697 O O . VAL A 1 91 ? 15.023 4.684 4.184 1.00 98.75 91 VAL A O 1
ATOM 700 N N . ASP A 1 92 ? 14.007 6.601 3.521 1.00 98.50 92 ASP A N 1
ATOM 701 C CA . ASP A 1 92 ? 13.948 7.279 4.810 1.00 98.50 92 ASP A CA 1
ATOM 702 C C . ASP A 1 92 ? 12.549 7.129 5.423 1.00 98.50 92 ASP A C 1
ATOM 704 O O . ASP A 1 92 ? 11.534 7.514 4.839 1.00 98.50 92 ASP A O 1
ATOM 708 N N . VAL A 1 93 ? 12.491 6.561 6.630 1.00 98.19 93 VAL A N 1
ATOM 709 C CA . VAL A 1 93 ? 11.258 6.417 7.418 1.00 98.19 93 VAL A CA 1
ATOM 710 C C . VAL A 1 93 ? 11.240 7.533 8.456 1.00 98.19 93 VAL A C 1
ATOM 712 O O . VAL A 1 93 ? 11.932 7.466 9.471 1.00 98.19 93 VAL A O 1
ATOM 715 N N . VAL A 1 94 ? 10.490 8.593 8.166 1.00 98.38 94 VAL A N 1
ATOM 716 C CA . VAL A 1 94 ? 10.529 9.852 8.912 1.00 98.38 94 VAL A CA 1
ATOM 717 C C . VAL A 1 94 ? 9.563 9.806 10.092 1.00 98.38 94 VAL A C 1
ATOM 719 O O . VAL A 1 94 ? 8.348 9.682 9.912 1.00 98.38 94 VAL A O 1
ATOM 722 N N . ASP A 1 95 ? 10.106 9.948 11.305 1.00 97.50 95 ASP A N 1
ATOM 723 C CA . ASP A 1 95 ? 9.311 10.085 12.526 1.00 97.50 95 ASP A CA 1
ATOM 724 C C . ASP A 1 95 ? 8.409 11.325 12.446 1.00 97.50 95 ASP A C 1
ATOM 726 O O . ASP A 1 95 ? 8.859 12.439 12.172 1.00 97.50 95 ASP A O 1
ATOM 730 N N . SER A 1 96 ? 7.118 11.109 12.685 1.00 96.88 96 SER A N 1
ATOM 731 C CA . SER A 1 96 ? 6.078 12.139 12.640 1.00 96.88 96 SER A CA 1
ATOM 732 C C . SER A 1 96 ? 5.611 12.567 14.036 1.00 96.88 96 SER A C 1
ATOM 734 O O . SER A 1 96 ? 4.693 13.377 14.168 1.00 96.88 96 SER A O 1
ATOM 736 N N . GLY A 1 97 ? 6.241 12.055 15.097 1.00 97.31 97 GLY A N 1
ATOM 737 C CA . GLY A 1 97 ? 5.955 12.417 16.476 1.00 97.31 97 GLY A CA 1
ATOM 738 C C . GLY A 1 97 ? 4.681 11.763 17.009 1.00 97.31 97 GLY A C 1
ATOM 739 O O . GLY A 1 97 ? 4.448 10.565 16.859 1.00 97.31 97 GLY A O 1
ATOM 740 N N . SER A 1 98 ? 3.854 12.529 17.721 1.00 97.19 98 SER A N 1
ATOM 741 C CA . SER A 1 98 ? 2.678 12.004 18.424 1.00 97.19 98 SER A CA 1
ATOM 742 C C . SER A 1 98 ? 1.439 12.872 18.230 1.00 97.19 98 SER A C 1
ATOM 744 O O . SER A 1 98 ? 1.504 14.099 18.209 1.00 97.19 98 SER A O 1
ATOM 746 N N . GLN A 1 99 ? 0.286 12.216 18.148 1.00 96.12 99 GLN A N 1
ATOM 747 C CA . GLN A 1 99 ? -1.032 12.814 17.998 1.00 96.12 99 GLN A CA 1
ATOM 748 C C 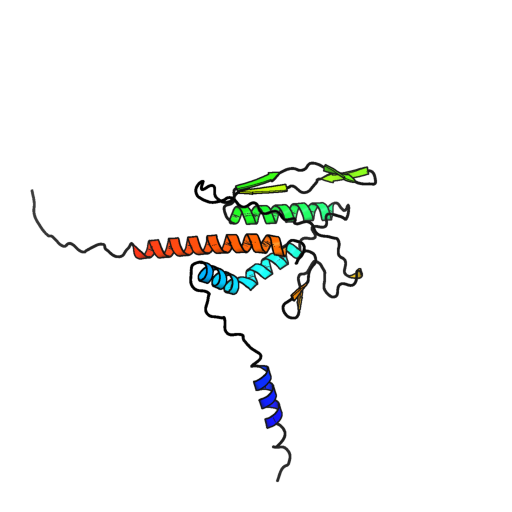. GLN A 1 99 ? -1.749 12.822 19.344 1.00 96.12 99 GLN A C 1
ATOM 750 O O . GLN A 1 99 ? -1.955 11.771 19.952 1.00 96.12 99 GLN A O 1
ATOM 755 N N . LYS A 1 100 ? -2.189 14.004 19.782 1.00 96.31 100 LYS A N 1
ATOM 756 C CA . LYS A 1 100 ? -3.102 14.140 20.919 1.00 96.31 100 LYS A CA 1
ATOM 757 C C . LYS A 1 100 ? -4.543 14.032 20.429 1.00 96.31 100 LYS A C 1
ATOM 759 O O . LYS A 1 100 ? -4.982 14.829 19.604 1.00 96.31 100 LYS A O 1
ATOM 764 N N . LEU A 1 101 ? -5.270 13.055 20.948 1.00 93.50 101 LEU A N 1
ATOM 765 C CA . LEU A 1 101 ? -6.637 12.747 20.551 1.00 93.50 101 LEU A CA 1
ATOM 766 C C . LEU A 1 101 ? -7.664 13.473 21.436 1.00 93.50 101 LEU A C 1
ATOM 768 O O . LEU A 1 101 ? -7.371 13.816 22.593 1.00 93.50 101 LEU A O 1
ATOM 772 N N . PRO A 1 102 ? -8.899 13.674 20.937 1.00 88.06 102 PRO A N 1
ATOM 773 C CA . PRO A 1 102 ? -10.032 14.025 21.785 1.00 88.06 102 PRO A CA 1
ATOM 774 C C . PRO A 1 102 ? -10.169 13.000 22.923 1.00 88.06 102 PRO A C 1
ATOM 776 O O . PRO A 1 102 ? -10.186 11.799 22.679 1.00 88.06 102 PRO A O 1
ATOM 779 N N . GLY A 1 103 ? -10.214 13.462 24.176 1.00 87.50 103 GLY A N 1
ATOM 780 C CA . GLY A 1 103 ? -10.197 12.590 25.364 1.00 87.50 103 GLY A CA 1
ATOM 781 C C . GLY A 1 103 ? -8.842 12.495 26.075 1.00 87.50 103 GLY A C 1
ATOM 782 O O . GLY A 1 103 ? -8.753 11.885 27.135 1.00 87.50 103 GLY A O 1
ATOM 783 N N . GLY A 1 104 ? -7.798 13.142 25.546 1.00 91.94 104 GLY A N 1
ATOM 784 C CA . GLY A 1 104 ? -6.512 13.306 26.236 1.00 91.94 104 GLY A CA 1
ATOM 785 C C . GLY A 1 104 ? -5.526 12.151 26.055 1.00 91.94 104 GLY A C 1
ATOM 786 O O . GLY A 1 104 ? -4.391 12.270 26.512 1.00 91.94 104 GLY A O 1
ATOM 787 N N . GLN A 1 105 ? -5.922 11.083 25.360 1.00 94.12 105 GLN A N 1
ATOM 788 C CA . GLN A 1 105 ? -5.011 10.032 24.912 1.00 94.12 105 GLN A CA 1
ATOM 789 C C . GLN A 1 105 ? -4.007 10.594 23.897 1.00 94.12 105 GLN A C 1
ATOM 791 O O . GLN A 1 105 ? -4.347 11.447 23.075 1.00 94.12 105 GLN A O 1
ATOM 796 N N . THR A 1 106 ? -2.783 10.078 23.932 1.00 97.00 106 THR A N 1
ATOM 797 C CA . THR A 1 106 ? -1.738 10.381 22.953 1.00 97.00 106 THR A CA 1
ATOM 798 C C . THR A 1 106 ? -1.293 9.082 22.295 1.00 97.00 106 THR A C 1
ATOM 800 O O . THR A 1 106 ? -1.009 8.117 23.004 1.00 97.00 106 THR A O 1
ATOM 803 N N . LEU A 1 107 ? -1.234 9.056 20.963 1.00 96.69 107 LEU A N 1
ATOM 804 C CA . LEU A 1 107 ? -0.738 7.920 20.177 1.00 96.69 107 LEU A CA 1
ATOM 805 C C . LEU A 1 107 ? 0.364 8.380 1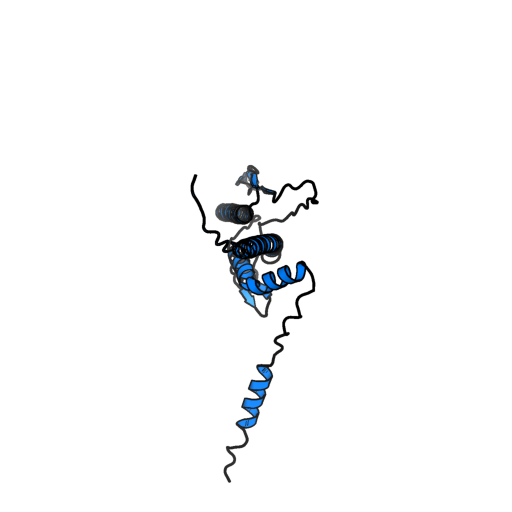9.209 1.00 96.69 107 LEU A C 1
ATOM 807 O O . LEU A 1 107 ? 0.278 9.498 18.698 1.00 96.69 107 LEU A O 1
ATOM 811 N N . PRO A 1 108 ? 1.382 7.549 18.925 1.00 97.50 108 PRO A N 1
ATOM 812 C CA . PRO A 1 108 ? 2.437 7.893 17.970 1.00 97.50 108 PRO A CA 1
ATOM 813 C C . PRO A 1 108 ? 1.864 8.000 16.555 1.00 97.50 108 PRO A C 1
ATOM 815 O O . PRO A 1 108 ? 1.024 7.185 16.185 1.00 97.50 108 PRO A O 1
ATOM 818 N N . ILE A 1 109 ? 2.272 8.989 15.760 1.00 97.94 109 ILE A N 1
ATOM 819 C CA . ILE A 1 109 ? 1.816 9.136 14.366 1.00 97.94 109 ILE A CA 1
ATOM 820 C C . ILE A 1 109 ? 2.597 8.136 13.499 1.00 97.94 109 ILE A C 1
ATOM 822 O O . ILE A 1 109 ? 3.813 8.052 13.673 1.00 97.94 109 ILE A O 1
ATOM 826 N N . PRO A 1 110 ? 1.946 7.374 12.593 1.00 97.75 110 PRO A N 1
ATOM 827 C CA . PRO A 1 110 ? 2.667 6.521 11.650 1.00 97.75 110 PRO A CA 1
ATOM 828 C C . PRO A 1 110 ? 3.702 7.337 10.866 1.00 97.75 110 PRO A C 1
ATOM 830 O O . PRO A 1 110 ? 3.423 8.488 10.523 1.00 97.75 110 PRO A O 1
ATOM 833 N N . PRO A 1 111 ? 4.893 6.787 10.592 1.00 98.38 111 PRO A N 1
ATOM 834 C CA . PRO A 1 111 ? 5.938 7.544 9.921 1.00 98.38 111 PRO A CA 1
ATOM 835 C C . PRO A 1 111 ? 5.542 7.886 8.484 1.00 98.38 111 PRO A C 1
ATOM 837 O O . PRO A 1 111 ? 4.708 7.213 7.879 1.00 98.38 111 PRO A O 1
ATOM 840 N N . VAL A 1 112 ? 6.201 8.887 7.907 1.00 98.69 112 VAL A N 1
ATOM 841 C CA . VAL A 1 112 ? 6.127 9.165 6.467 1.00 98.69 112 VAL A CA 1
ATOM 842 C C . VAL A 1 112 ? 7.301 8.480 5.778 1.00 98.69 112 VAL A C 1
ATOM 844 O O . VAL A 1 112 ? 8.437 8.587 6.234 1.00 98.69 112 VAL A O 1
ATOM 847 N N . ILE A 1 113 ? 7.039 7.780 4.675 1.00 98.75 113 ILE A N 1
ATOM 848 C CA . ILE A 1 113 ? 8.089 7.174 3.852 1.00 98.75 113 ILE A CA 1
ATOM 849 C C . ILE A 1 113 ? 8.509 8.179 2.785 1.00 98.75 113 ILE A C 1
ATOM 851 O O . ILE A 1 113 ? 7.686 8.606 1.976 1.00 98.75 113 ILE A O 1
ATOM 855 N N . LEU A 1 114 ? 9.794 8.525 2.767 1.00 98.75 114 LEU A N 1
ATOM 856 C CA . LEU A 1 114 ? 10.432 9.240 1.669 1.00 98.75 114 LEU A CA 1
ATOM 857 C C . LEU A 1 114 ? 11.372 8.264 0.966 1.00 98.75 114 LEU A C 1
ATOM 859 O O . LEU A 1 114 ? 12.328 7.779 1.567 1.00 98.75 114 LEU A O 1
ATOM 863 N N . ALA A 1 115 ? 11.075 7.942 -0.291 1.00 98.56 115 ALA A N 1
ATOM 864 C CA . ALA A 1 115 ? 11.863 7.002 -1.074 1.00 98.56 115 ALA A CA 1
ATOM 865 C C . ALA A 1 115 ? 12.302 7.620 -2.403 1.00 98.56 115 ALA A C 1
ATOM 867 O O . ALA A 1 115 ? 11.507 8.262 -3.089 1.00 98.56 115 ALA A O 1
ATOM 868 N N . GLU A 1 116 ? 13.558 7.386 -2.772 1.00 98.44 116 GLU A N 1
ATOM 869 C CA . GLU A 1 116 ? 14.140 7.800 -4.049 1.00 98.44 116 GLU A CA 1
ATOM 870 C C . GLU A 1 116 ? 14.704 6.577 -4.776 1.00 98.44 116 GLU A C 1
ATOM 872 O O . GLU A 1 116 ? 15.476 5.802 -4.206 1.00 98.44 116 GLU A O 1
ATOM 877 N N . LEU A 1 117 ? 14.331 6.406 -6.048 1.00 97.38 117 LEU A N 1
ATOM 878 C CA . LEU A 1 117 ? 14.838 5.339 -6.906 1.00 97.38 117 LEU A CA 1
ATOM 879 C C . LEU A 1 117 ? 15.488 5.926 -8.161 1.00 97.38 117 LEU A C 1
ATOM 881 O O . LEU A 1 117 ? 14.809 6.369 -9.087 1.00 97.38 117 LEU A O 1
ATOM 885 N N . GLY A 1 118 ? 16.819 5.850 -8.202 1.00 95.56 118 GLY A N 1
ATOM 886 C CA . GLY A 1 118 ? 17.640 6.401 -9.279 1.00 95.56 118 GLY A CA 1
ATOM 887 C C . GLY A 1 118 ? 17.876 7.909 -9.149 1.00 95.56 118 GLY A C 1
ATOM 888 O O . GLY A 1 118 ? 17.042 8.647 -8.643 1.00 95.56 118 GLY A O 1
ATOM 889 N N . ASN A 1 119 ? 19.030 8.365 -9.640 1.00 95.69 119 ASN A N 1
ATOM 890 C CA . ASN A 1 119 ? 19.512 9.743 -9.494 1.00 95.69 119 ASN A CA 1
ATOM 891 C C . ASN A 1 119 ? 20.165 10.287 -10.784 1.00 95.69 119 ASN A C 1
ATOM 893 O O . ASN A 1 119 ? 21.070 11.119 -10.734 1.00 95.69 119 ASN A O 1
ATOM 897 N N . ASP A 1 120 ? 19.740 9.789 -11.951 1.00 96.81 120 ASP A N 1
ATOM 898 C CA . ASP A 1 120 ? 20.302 10.186 -13.247 1.00 96.81 120 ASP A CA 1
ATOM 899 C C . ASP A 1 120 ? 19.843 11.608 -13.633 1.00 96.81 120 ASP A C 1
ATOM 901 O O . ASP A 1 120 ? 18.663 11.793 -13.946 1.00 96.81 120 ASP A O 1
ATOM 905 N N . PRO A 1 121 ? 20.747 12.608 -13.695 1.00 96.25 121 PRO A N 1
ATOM 906 C CA . PRO A 1 121 ? 20.387 13.993 -14.010 1.00 96.25 121 PRO A CA 1
ATOM 907 C C . PRO A 1 121 ? 19.879 14.186 -15.448 1.00 96.25 121 PRO A C 1
ATOM 909 O O . PRO A 1 121 ? 19.413 15.271 -15.793 1.00 96.25 121 PRO A O 1
ATOM 912 N N . LYS A 1 122 ? 19.989 13.167 -16.311 1.00 97.94 122 LYS A N 1
ATOM 913 C CA . LYS A 1 122 ? 19.451 13.185 -17.678 1.00 97.94 122 LYS A CA 1
ATOM 914 C C . LYS A 1 122 ? 17.991 12.731 -17.748 1.00 97.94 122 LYS A C 1
ATOM 916 O O . LYS A 1 122 ? 17.369 12.895 -18.798 1.00 97.94 122 LYS A O 1
ATOM 921 N N . LYS A 1 123 ? 17.448 12.139 -16.678 1.00 97.06 123 LYS A N 1
ATOM 922 C CA . LYS A 1 123 ? 16.058 11.671 -16.602 1.00 97.06 123 LYS A CA 1
ATOM 923 C C . LYS A 1 123 ? 15.204 12.669 -15.823 1.00 97.06 123 LYS A C 1
ATOM 925 O O . LYS A 1 123 ? 15.689 13.373 -14.944 1.00 97.06 123 LYS A O 1
ATOM 930 N N . ALA A 1 124 ? 13.917 12.734 -16.153 1.00 98.06 124 ALA A N 1
ATOM 931 C CA . ALA A 1 124 ? 12.961 13.506 -15.368 1.00 98.06 124 ALA A CA 1
ATOM 932 C C . ALA A 1 124 ? 12.646 12.788 -14.046 1.00 98.06 124 ALA A C 1
ATOM 934 O O . ALA A 1 124 ? 12.519 11.564 -14.022 1.00 98.06 124 ALA A O 1
ATOM 935 N N . THR A 1 125 ? 12.460 13.557 -12.973 1.00 97.94 125 THR A N 1
ATOM 936 C CA . THR A 1 125 ? 12.008 13.045 -11.674 1.00 97.94 125 THR A CA 1
ATOM 937 C C . THR A 1 125 ? 10.492 13.165 -11.567 1.00 97.94 125 THR A C 1
ATOM 939 O O . THR A 1 125 ? 9.933 14.243 -11.771 1.00 97.94 125 THR A O 1
ATOM 942 N N . VAL A 1 126 ? 9.826 12.066 -11.214 1.00 98.25 126 VAL A N 1
ATOM 943 C CA . VAL A 1 126 ? 8.389 12.028 -10.916 1.00 98.25 126 VAL A CA 1
ATOM 944 C C . VAL A 1 126 ? 8.219 11.701 -9.437 1.00 98.25 126 VAL A C 1
ATOM 946 O O . VAL A 1 126 ? 8.820 10.751 -8.947 1.00 98.25 126 VAL A O 1
ATOM 949 N N . CYS A 1 127 ? 7.402 12.485 -8.731 1.00 98.31 127 CYS A N 1
ATOM 950 C CA . CYS A 1 127 ? 7.040 12.217 -7.342 1.00 98.31 127 CYS A CA 1
ATOM 951 C C . CYS A 1 127 ? 5.657 11.561 -7.295 1.00 98.31 127 CYS A C 1
ATOM 953 O O . CYS A 1 127 ? 4.685 12.130 -7.796 1.00 98.31 127 CYS A O 1
ATOM 955 N N . PHE A 1 128 ? 5.582 10.374 -6.699 1.00 98.50 128 PHE A N 1
ATOM 956 C CA . PHE A 1 128 ? 4.330 9.691 -6.399 1.00 98.50 128 PHE A CA 1
ATOM 957 C C . PHE A 1 128 ? 3.961 9.911 -4.929 1.00 98.50 128 PHE A C 1
ATOM 959 O O . PHE A 1 128 ? 4.811 9.817 -4.047 1.00 98.50 128 PHE A O 1
ATOM 966 N N . TYR A 1 129 ? 2.681 10.177 -4.676 1.00 98.69 129 TYR A N 1
ATOM 967 C CA . TYR A 1 129 ? 2.113 10.276 -3.338 1.00 98.69 129 TYR A CA 1
ATOM 968 C C . TYR A 1 129 ? 0.937 9.309 -3.215 1.00 98.69 129 TYR A C 1
ATOM 970 O O . TYR A 1 129 ? 0.070 9.265 -4.089 1.00 98.69 129 TYR A O 1
ATOM 978 N N . GLY A 1 130 ? 0.895 8.590 -2.099 1.00 98.56 130 GLY A N 1
ATOM 979 C CA . GLY A 1 130 ? -0.210 7.730 -1.701 1.00 98.56 130 GLY A CA 1
ATOM 980 C C . GLY A 1 130 ? -0.276 7.618 -0.182 1.00 98.56 130 GLY A C 1
ATOM 981 O O . GLY A 1 130 ? 0.570 8.164 0.532 1.00 98.56 130 GLY A O 1
ATOM 982 N N . HIS A 1 131 ? -1.280 6.903 0.310 1.00 98.81 131 HIS A N 1
ATOM 983 C CA . HIS A 1 131 ? -1.448 6.626 1.734 1.00 98.81 131 HIS A CA 1
ATOM 984 C C . HIS A 1 131 ? -1.762 5.144 1.956 1.00 98.81 131 HIS A C 1
ATOM 986 O O . HIS A 1 131 ? -2.222 4.447 1.052 1.00 98.81 131 HIS A O 1
ATOM 992 N N . LEU A 1 132 ? -1.451 4.646 3.151 1.00 98.81 132 LEU A N 1
ATOM 993 C CA . LEU A 1 132 ? -1.558 3.222 3.494 1.00 98.81 132 LEU A CA 1
ATOM 994 C C . LEU A 1 132 ? -2.451 2.959 4.701 1.00 98.81 132 LEU A C 1
ATOM 996 O O . LEU A 1 132 ? -2.725 1.803 5.037 1.00 98.81 132 LEU A O 1
ATOM 1000 N N . ASP A 1 133 ? -2.922 4.023 5.340 1.00 98.75 133 ASP A N 1
ATOM 1001 C CA . ASP A 1 133 ? -4.033 3.934 6.256 1.00 98.75 133 ASP A CA 1
ATOM 1002 C C . ASP A 1 133 ? -5.349 3.739 5.505 1.00 98.75 133 ASP A C 1
ATOM 1004 O O . ASP A 1 133 ? -5.498 4.107 4.337 1.00 98.75 133 ASP A O 1
ATOM 1008 N N . VAL A 1 134 ? -6.308 3.136 6.194 1.00 98.88 134 VAL A N 1
ATOM 1009 C CA . VAL A 1 134 ? -7.622 2.827 5.648 1.00 98.88 134 VAL A CA 1
ATOM 1010 C C . VAL A 1 134 ? -8.720 3.294 6.594 1.00 98.88 134 VAL A C 1
ATOM 1012 O O . VAL A 1 134 ? -8.517 3.470 7.793 1.00 98.88 134 VAL A O 1
ATOM 1015 N N . GLN A 1 135 ? -9.920 3.478 6.050 1.00 98.69 135 GLN A N 1
ATOM 1016 C CA . GLN A 1 135 ? -11.114 3.683 6.867 1.00 98.69 135 GLN A CA 1
ATOM 1017 C C . GLN A 1 135 ? -11.467 2.416 7.670 1.00 98.69 135 GLN A C 1
ATOM 1019 O O . GLN A 1 135 ? -11.176 1.307 7.207 1.00 98.69 135 GLN A O 1
ATOM 1024 N N . PRO A 1 136 ? -12.185 2.552 8.799 1.00 98.25 136 PRO A N 1
ATOM 1025 C CA . PRO A 1 136 ? -12.734 1.413 9.520 1.00 98.25 136 PRO A CA 1
ATOM 1026 C C . PRO A 1 136 ? -13.631 0.551 8.625 1.00 98.25 136 PRO A C 1
ATOM 1028 O O . PRO A 1 136 ? -14.281 1.036 7.684 1.00 98.25 136 PRO A O 1
ATOM 1031 N N . ALA A 1 137 ? -13.681 -0.742 8.919 1.00 98.12 137 ALA A N 1
ATOM 1032 C CA . ALA A 1 137 ? -14.661 -1.652 8.350 1.00 98.12 137 ALA A CA 1
ATOM 1033 C C . ALA A 1 137 ? -14.924 -2.815 9.303 1.00 98.12 137 ALA A C 1
ATOM 1035 O O . ALA A 1 137 ? -13.994 -3.400 9.851 1.00 98.12 137 ALA A O 1
ATOM 1036 N N . ARG A 1 138 ? -16.194 -3.171 9.477 1.00 97.12 138 ARG A N 1
ATOM 1037 C CA . ARG A 1 138 ? -16.614 -4.362 10.217 1.00 97.12 138 ARG A CA 1
ATOM 1038 C C . ARG A 1 138 ? -17.616 -5.153 9.402 1.00 97.12 138 ARG A C 1
ATOM 1040 O O . ARG A 1 138 ? -18.352 -4.582 8.598 1.00 97.12 138 ARG A O 1
ATOM 1047 N N . GLN A 1 139 ? -17.688 -6.461 9.641 1.00 95.75 139 GLN A N 1
ATOM 1048 C CA . GLN A 1 139 ? -18.685 -7.306 8.983 1.00 95.75 139 GLN A CA 1
ATOM 1049 C C . GLN A 1 139 ? -20.104 -6.767 9.235 1.00 95.75 139 GLN A C 1
ATOM 1051 O O . GLN A 1 139 ? -20.926 -6.711 8.319 1.00 95.75 139 GLN A O 1
ATOM 1056 N N . GLU A 1 140 ? -20.366 -6.303 10.463 1.00 97.31 140 GLU A N 1
ATOM 1057 C CA . GLU A 1 140 ? -21.663 -5.752 10.877 1.00 97.31 140 GLU A CA 1
ATOM 1058 C C . GLU A 1 140 ? -22.096 -4.494 10.105 1.00 97.31 140 GLU A C 1
ATOM 1060 O O . GLU A 1 140 ? -23.287 -4.182 10.092 1.00 97.31 140 GLU A O 1
ATOM 1065 N N . ASP A 1 141 ? -21.177 -3.802 9.421 1.00 96.94 141 ASP A N 1
ATOM 1066 C CA . ASP A 1 141 ? -21.489 -2.621 8.604 1.00 96.94 141 ASP A CA 1
ATOM 1067 C C . ASP A 1 141 ? -22.202 -2.986 7.283 1.00 96.94 141 ASP A C 1
ATOM 1069 O O . ASP A 1 141 ? -22.562 -2.106 6.500 1.00 96.94 141 ASP A O 1
ATOM 1073 N N . GLY A 1 142 ? -22.414 -4.283 7.021 1.00 98.19 142 GLY A N 1
ATOM 1074 C CA . GLY A 1 142 ? -23.094 -4.798 5.830 1.00 98.19 142 GLY A CA 1
ATOM 1075 C C . GLY A 1 142 ? -22.159 -5.403 4.782 1.00 98.19 142 GLY A C 1
ATOM 1076 O O . GLY A 1 142 ? -22.560 -5.563 3.628 1.00 98.19 142 GLY A O 1
ATOM 1077 N N . TRP A 1 143 ? -20.924 -5.745 5.156 1.00 98.31 143 TRP A N 1
ATOM 1078 C CA . TRP A 1 143 ? -20.014 -6.452 4.259 1.00 98.31 143 TRP A CA 1
ATOM 1079 C C . TRP A 1 143 ? -20.495 -7.888 4.009 1.00 98.31 143 TRP A C 1
ATOM 1081 O O . TRP A 1 143 ? -20.942 -8.587 4.919 1.00 98.31 143 TRP A O 1
ATOM 1091 N N . LEU A 1 144 ? -20.389 -8.338 2.756 1.00 98.19 144 LEU A N 1
ATOM 1092 C CA . LEU A 1 144 ? -20.733 -9.710 2.352 1.00 98.19 144 LEU A CA 1
ATOM 1093 C C . LEU A 1 144 ? -19.549 -10.682 2.484 1.00 98.19 144 LEU A C 1
ATOM 1095 O O . LEU A 1 144 ? -19.744 -11.892 2.517 1.00 98.19 144 LEU A O 1
ATOM 1099 N N . THR A 1 145 ? -18.334 -10.147 2.575 1.00 98.00 145 THR A N 1
ATOM 1100 C CA . THR A 1 145 ? -17.070 -10.859 2.797 1.00 98.00 145 THR A CA 1
ATOM 1101 C C . THR A 1 145 ? -16.349 -10.206 3.971 1.00 98.00 145 THR A C 1
ATOM 1103 O O . THR A 1 145 ? -16.663 -9.066 4.306 1.00 98.00 145 THR A O 1
ATOM 1106 N N . ASP A 1 146 ? -15.387 -10.886 4.587 1.00 98.38 146 ASP A N 1
ATOM 1107 C CA . ASP A 1 146 ? -14.554 -10.252 5.613 1.00 98.38 146 ASP A CA 1
ATOM 1108 C C . ASP A 1 146 ? -13.803 -9.047 5.001 1.00 98.38 146 ASP A C 1
ATOM 1110 O O . ASP A 1 146 ? -13.154 -9.207 3.961 1.00 98.38 146 ASP A O 1
ATOM 1114 N N . PRO A 1 147 ? -13.909 -7.832 5.578 1.00 98.62 147 PRO A N 1
ATOM 1115 C CA . PRO A 1 147 ? -13.307 -6.635 5.002 1.00 98.62 147 PRO A CA 1
ATOM 1116 C C . PRO A 1 147 ? -11.778 -6.689 4.941 1.00 98.62 147 PRO A C 1
ATOM 1118 O O . PRO A 1 147 ? -11.203 -6.055 4.061 1.00 98.62 147 PRO A O 1
ATOM 1121 N N . TYR A 1 148 ? -11.115 -7.433 5.824 1.00 98.62 148 TYR A N 1
ATOM 1122 C CA . TYR A 1 148 ? -9.656 -7.563 5.852 1.00 98.62 148 TYR A CA 1
ATOM 1123 C C . TYR A 1 148 ? -9.184 -8.912 5.289 1.00 98.62 148 TYR A C 1
ATOM 1125 O O . TYR A 1 148 ? -7.998 -9.216 5.305 1.00 98.62 148 TYR A O 1
ATOM 1133 N N . THR A 1 149 ? -10.079 -9.702 4.689 1.00 98.69 149 THR A N 1
ATOM 1134 C CA . THR A 1 149 ? -9.705 -10.836 3.833 1.00 98.69 149 THR A CA 1
ATOM 1135 C C . THR A 1 149 ? -10.074 -10.518 2.389 1.00 98.69 149 THR A C 1
ATOM 1137 O O . THR A 1 149 ? -11.236 -10.648 1.995 1.00 98.69 149 THR A O 1
ATOM 1140 N N . LEU A 1 150 ? -9.085 -10.121 1.574 1.00 98.75 150 LEU A N 1
ATOM 1141 C CA . LEU A 1 150 ? -9.332 -9.798 0.165 1.00 98.75 150 LEU A CA 1
ATOM 1142 C C . LEU A 1 150 ? -10.007 -10.989 -0.529 1.00 98.75 150 LEU A C 1
ATOM 1144 O O . LEU A 1 150 ? -9.436 -12.069 -0.597 1.00 98.75 150 LEU A O 1
ATOM 1148 N N . THR A 1 151 ? -11.216 -10.824 -1.043 1.00 98.62 151 THR A N 1
ATOM 1149 C CA . THR A 1 151 ? -11.993 -11.911 -1.648 1.00 98.62 151 THR A CA 1
ATOM 1150 C C . THR A 1 151 ? -12.283 -11.571 -3.097 1.00 98.62 151 THR A C 1
ATOM 1152 O O . THR A 1 151 ? -12.796 -10.495 -3.389 1.00 98.62 151 THR A O 1
ATOM 1155 N N . GLU A 1 152 ? -11.958 -12.476 -4.014 1.00 98.44 152 GLU A N 1
ATOM 1156 C CA . GLU A 1 152 ? -12.286 -12.291 -5.423 1.00 98.44 152 GLU A CA 1
ATOM 1157 C C . GLU A 1 152 ? -13.656 -12.892 -5.740 1.00 98.44 152 GLU A C 1
ATOM 1159 O O . GLU A 1 152 ? -13.921 -14.049 -5.415 1.00 98.44 152 GLU A O 1
ATOM 1164 N N . VAL A 1 153 ? -14.528 -12.105 -6.374 1.00 98.12 153 VAL A N 1
ATOM 1165 C CA . VAL A 1 153 ? -15.833 -12.557 -6.872 1.00 98.12 153 VAL A CA 1
ATOM 1166 C C . VAL A 1 153 ? -16.065 -11.946 -8.249 1.00 98.12 153 VAL A C 1
ATOM 1168 O O . VAL A 1 153 ? -16.053 -10.723 -8.392 1.00 98.12 153 VAL A O 1
ATOM 1171 N N . ASP A 1 154 ? -16.272 -12.789 -9.262 1.00 97.06 154 ASP A N 1
ATOM 1172 C CA . ASP A 1 154 ? -16.525 -12.385 -10.653 1.00 97.06 154 ASP A CA 1
ATOM 1173 C C . ASP A 1 154 ? -15.499 -11.364 -11.197 1.00 97.06 154 ASP A C 1
ATOM 1175 O O . ASP A 1 154 ? -15.869 -10.343 -11.787 1.00 97.06 154 ASP A O 1
ATOM 1179 N N . GLY A 1 155 ? -14.205 -11.609 -10.949 1.00 96.00 155 GLY A N 1
ATOM 1180 C CA . GLY A 1 155 ? -13.097 -10.751 -11.393 1.00 96.00 155 GLY A CA 1
ATOM 1181 C C . GLY A 1 155 ? -12.950 -9.433 -10.622 1.00 96.00 155 GLY A C 1
ATOM 1182 O O . GLY A 1 155 ? -12.261 -8.521 -11.076 1.00 96.00 155 GLY A O 1
ATOM 1183 N N . LYS A 1 156 ? -13.629 -9.284 -9.478 1.00 98.44 156 LYS A N 1
ATOM 1184 C CA . LYS A 1 156 ? -13.550 -8.093 -8.619 1.00 98.44 156 LYS A CA 1
ATOM 1185 C C . LYS A 1 156 ? -12.927 -8.455 -7.281 1.00 98.44 156 LYS A C 1
ATOM 1187 O O . LYS A 1 156 ? -13.353 -9.408 -6.636 1.00 98.44 156 LYS A O 1
ATOM 1192 N N . LEU A 1 157 ? -11.966 -7.647 -6.845 1.00 98.75 157 LEU A N 1
ATOM 1193 C CA . LEU A 1 157 ? -11.223 -7.840 -5.601 1.00 98.75 157 LEU A CA 1
ATOM 1194 C C . LEU A 1 157 ? -11.868 -7.027 -4.468 1.00 98.75 157 LEU A C 1
ATOM 1196 O O . LEU A 1 157 ? -11.738 -5.804 -4.410 1.00 98.75 157 LEU A O 1
ATOM 1200 N N . TYR A 1 158 ? -12.580 -7.705 -3.570 1.00 98.81 158 TYR A N 1
ATOM 1201 C CA . TYR A 1 158 ? -13.290 -7.103 -2.443 1.00 98.81 158 TYR A CA 1
ATOM 1202 C C . TYR A 1 158 ? -12.429 -7.104 -1.183 1.00 98.81 158 TYR A C 1
ATOM 1204 O O . TYR A 1 158 ? -12.033 -8.158 -0.703 1.00 98.81 158 TYR A O 1
ATOM 1212 N N . GLY A 1 159 ? -12.179 -5.925 -0.618 1.00 98.75 159 GLY A N 1
ATOM 1213 C CA . GLY A 1 159 ? -11.508 -5.764 0.671 1.00 98.75 159 GLY A CA 1
ATOM 1214 C C . GLY A 1 159 ? -11.309 -4.291 1.020 1.00 98.75 159 GLY A C 1
ATOM 1215 O O . GLY A 1 159 ? -11.157 -3.436 0.140 1.00 98.75 159 GLY A O 1
ATOM 1216 N N . ARG A 1 160 ? -11.327 -3.964 2.311 1.00 98.88 160 ARG A N 1
ATOM 1217 C CA . ARG A 1 160 ? -11.022 -2.628 2.820 1.00 98.88 160 ARG A CA 1
ATOM 1218 C C . ARG A 1 160 ? -9.573 -2.292 2.478 1.00 98.88 160 ARG A C 1
ATOM 1220 O O . ARG A 1 160 ? -8.646 -3.013 2.818 1.00 98.88 160 ARG A O 1
ATOM 1227 N N . GLY A 1 161 ? -9.381 -1.167 1.799 1.00 98.75 161 GLY A N 1
ATOM 1228 C CA . GLY A 1 161 ? -8.063 -0.742 1.339 1.00 98.75 161 GLY A CA 1
ATOM 1229 C C . GLY A 1 161 ? -7.759 -1.108 -0.110 1.00 98.75 161 GLY A C 1
ATOM 1230 O O . GLY A 1 161 ? -6.842 -0.524 -0.677 1.00 98.75 161 GLY A O 1
ATOM 1231 N N . ALA A 1 162 ? -8.532 -2.010 -0.734 1.00 98.75 162 ALA A N 1
ATOM 1232 C CA . ALA A 1 162 ? -8.232 -2.523 -2.072 1.00 98.75 162 ALA A CA 1
ATOM 1233 C C . ALA A 1 162 ? -8.109 -1.402 -3.115 1.00 98.75 162 ALA A C 1
ATOM 1235 O O . ALA A 1 162 ? -7.090 -1.297 -3.785 1.00 98.75 162 ALA A O 1
ATOM 1236 N N . THR A 1 163 ? -9.101 -0.512 -3.208 1.00 98.81 163 THR A N 1
ATOM 1237 C CA . THR A 1 163 ? -9.032 0.654 -4.110 1.00 98.81 163 THR A CA 1
ATOM 1238 C C . THR A 1 163 ? -8.522 1.928 -3.437 1.00 98.81 163 THR A C 1
ATOM 1240 O O . THR A 1 163 ? -8.063 2.833 -4.126 1.00 98.81 163 THR A O 1
ATOM 1243 N N . ASP A 1 164 ? -8.636 2.023 -2.114 1.00 98.69 164 ASP A N 1
ATOM 1244 C CA . ASP A 1 164 ? -8.369 3.237 -1.339 1.00 98.69 164 ASP A CA 1
ATOM 1245 C C . ASP A 1 164 ? -7.534 2.890 -0.097 1.00 98.69 164 ASP A C 1
ATOM 1247 O O . ASP A 1 164 ? -8.090 2.532 0.940 1.00 98.69 164 ASP A O 1
ATOM 1251 N N . ASN A 1 165 ? -6.200 2.890 -0.189 1.00 98.81 165 ASN A N 1
ATOM 1252 C CA . ASN A 1 165 ? -5.386 3.199 -1.383 1.00 98.81 165 ASN A CA 1
ATOM 1253 C C . ASN A 1 165 ? -4.270 2.168 -1.650 1.00 98.81 165 ASN A C 1
ATOM 1255 O O . ASN A 1 165 ? -3.367 2.402 -2.452 1.00 98.81 165 ASN A O 1
ATOM 1259 N N . LYS A 1 166 ? -4.366 0.978 -1.046 1.00 98.88 166 LYS A N 1
ATOM 1260 C CA . LYS A 1 166 ? -3.334 -0.068 -1.133 1.00 98.88 166 LYS A CA 1
ATOM 1261 C C . LYS A 1 166 ? -3.139 -0.581 -2.561 1.00 98.88 166 LYS A C 1
ATOM 1263 O O . LYS A 1 166 ? -2.001 -0.695 -3.001 1.00 98.88 166 LYS A O 1
ATOM 1268 N N . GLY A 1 167 ? -4.219 -0.828 -3.308 1.00 98.88 167 GLY A N 1
ATOM 1269 C CA . GLY A 1 167 ? -4.135 -1.270 -4.706 1.00 98.88 167 GLY A CA 1
ATOM 1270 C C . GLY A 1 167 ? -3.438 -0.261 -5.617 1.00 98.88 167 GLY A C 1
ATOM 1271 O O . GLY A 1 167 ? -2.477 -0.640 -6.277 1.00 98.88 167 GLY A O 1
ATOM 1272 N N . PRO A 1 168 ? -3.843 1.022 -5.643 1.00 98.88 168 PRO A N 1
ATOM 1273 C CA . PRO A 1 168 ? -3.141 2.031 -6.435 1.00 98.88 168 PRO A CA 1
ATOM 1274 C C . PRO A 1 168 ? -1.667 2.234 -6.053 1.00 98.88 168 PRO A C 1
ATOM 1276 O O . PRO A 1 168 ? -0.841 2.410 -6.948 1.00 98.88 168 PRO A O 1
ATOM 1279 N N . VAL A 1 169 ? -1.310 2.182 -4.763 1.00 98.88 169 VAL A N 1
ATOM 1280 C CA . VAL A 1 169 ? 0.104 2.236 -4.339 1.00 98.88 169 VAL A CA 1
ATOM 1281 C C . VAL A 1 169 ? 0.871 1.020 -4.858 1.00 98.88 169 VAL A C 1
ATOM 1283 O O . VAL A 1 169 ? 1.935 1.177 -5.458 1.00 98.88 169 VAL A O 1
ATOM 1286 N N . LEU A 1 170 ? 0.319 -0.184 -4.694 1.00 98.81 170 LEU A N 1
ATOM 1287 C CA . LEU A 1 170 ? 0.931 -1.403 -5.218 1.00 98.81 170 LEU A CA 1
ATOM 1288 C C . LEU A 1 170 ? 1.025 -1.397 -6.741 1.00 98.81 170 LEU A C 1
ATOM 1290 O O . LEU A 1 170 ? 2.020 -1.861 -7.274 1.00 98.81 170 LEU A O 1
ATOM 1294 N N . ALA A 1 171 ? 0.063 -0.820 -7.459 1.00 98.75 171 ALA A N 1
ATOM 1295 C CA . ALA A 1 171 ? 0.142 -0.701 -8.912 1.00 98.75 171 ALA A CA 1
ATOM 1296 C C . ALA A 1 171 ? 1.374 0.111 -9.356 1.00 98.75 171 ALA A C 1
ATOM 1298 O O . ALA A 1 171 ? 2.037 -0.263 -10.323 1.00 98.75 171 ALA A O 1
ATOM 1299 N N . TRP A 1 172 ? 1.730 1.177 -8.626 1.00 98.69 172 TRP A N 1
ATOM 1300 C CA . TRP A 1 172 ? 2.970 1.922 -8.868 1.00 98.69 172 TRP A CA 1
ATOM 1301 C C . TRP A 1 172 ? 4.219 1.095 -8.569 1.00 98.69 172 TRP A C 1
ATOM 1303 O O . TRP A 1 172 ? 5.143 1.068 -9.383 1.00 98.69 172 TRP A O 1
ATOM 1313 N N . ILE A 1 173 ? 4.234 0.399 -7.433 1.00 98.56 173 ILE A N 1
ATOM 1314 C CA . ILE A 1 173 ? 5.342 -0.477 -7.033 1.00 98.56 173 ILE A CA 1
ATOM 1315 C C . ILE A 1 173 ? 5.538 -1.601 -8.063 1.00 98.56 173 ILE A C 1
ATOM 1317 O O . ILE A 1 173 ? 6.656 -1.812 -8.524 1.00 98.56 173 ILE A O 1
ATOM 1321 N N . ASN A 1 174 ? 4.458 -2.248 -8.504 1.00 98.50 174 ASN A N 1
ATOM 1322 C CA . ASN A 1 174 ? 4.467 -3.341 -9.480 1.00 98.50 174 ASN A CA 1
ATOM 1323 C C . ASN A 1 174 ? 4.914 -2.876 -10.873 1.00 98.50 174 ASN A C 1
ATOM 1325 O O . ASN A 1 174 ? 5.612 -3.594 -11.590 1.00 98.50 174 ASN A O 1
ATOM 1329 N N . ALA A 1 175 ? 4.547 -1.654 -11.272 1.00 97.88 175 ALA A N 1
ATOM 1330 C CA . ALA A 1 175 ? 5.046 -1.074 -12.513 1.00 97.88 175 ALA A CA 1
ATOM 1331 C C . ALA A 1 175 ? 6.571 -0.889 -12.454 1.00 97.88 175 ALA A C 1
ATOM 1333 O O . ALA A 1 175 ? 7.279 -1.290 -13.376 1.00 97.88 175 ALA A O 1
ATOM 1334 N N . VAL A 1 176 ? 7.088 -0.330 -11.355 1.00 97.25 176 VAL A N 1
ATOM 1335 C CA . VAL A 1 176 ? 8.533 -0.153 -11.144 1.00 97.25 176 VAL A CA 1
ATOM 1336 C C . VAL A 1 176 ? 9.257 -1.499 -11.069 1.00 97.25 176 VAL A C 1
ATOM 1338 O O . VAL A 1 176 ? 10.292 -1.663 -11.719 1.00 97.25 176 VAL A O 1
ATOM 1341 N N . SER A 1 177 ? 8.712 -2.470 -10.332 1.00 97.12 177 SER A N 1
ATOM 1342 C CA . SER A 1 177 ? 9.298 -3.808 -10.201 1.00 97.12 177 SER A CA 1
ATOM 1343 C C . SER A 1 177 ? 9.392 -4.520 -11.548 1.00 97.12 177 SER A C 1
ATOM 1345 O O . SER A 1 177 ? 10.426 -5.108 -11.856 1.00 97.12 177 SER A O 1
ATOM 1347 N N . THR A 1 178 ? 8.381 -4.362 -12.405 1.00 97.00 178 THR A N 1
ATOM 1348 C CA . THR A 1 178 ? 8.388 -4.906 -13.768 1.00 97.00 178 THR A CA 1
ATOM 1349 C C . THR A 1 178 ? 9.541 -4.341 -14.602 1.00 97.00 178 THR A C 1
ATOM 1351 O O . THR A 1 178 ? 10.247 -5.095 -15.272 1.00 97.00 178 THR A O 1
ATOM 1354 N N . PHE A 1 179 ? 9.776 -3.023 -14.565 1.00 95.25 179 PHE A N 1
ATOM 1355 C CA . PHE A 1 179 ? 10.907 -2.426 -15.286 1.00 95.25 179 PHE A CA 1
ATOM 1356 C C . PHE A 1 179 ? 12.253 -2.952 -14.776 1.00 95.25 179 PHE A C 1
ATOM 1358 O O . PHE A 1 179 ? 13.121 -3.270 -15.585 1.00 95.25 179 PHE A O 1
ATOM 1365 N N . ARG A 1 180 ? 12.416 -3.084 -13.455 1.00 93.44 180 ARG A N 1
ATOM 1366 C CA . ARG A 1 180 ? 13.640 -3.615 -12.834 1.00 93.44 180 ARG A CA 1
ATOM 1367 C C . ARG A 1 180 ? 13.899 -5.070 -13.230 1.00 93.44 180 ARG A C 1
ATOM 1369 O O . ARG A 1 180 ? 14.989 -5.377 -13.700 1.00 93.44 180 ARG A O 1
ATOM 1376 N N . ALA A 1 181 ? 12.890 -5.933 -13.134 1.00 93.75 181 ALA A N 1
ATOM 1377 C CA . ALA A 1 181 ? 13.012 -7.343 -13.503 1.00 93.75 181 ALA A CA 1
ATOM 1378 C C . ALA A 1 181 ? 13.422 -7.520 -14.977 1.00 93.75 181 ALA A C 1
ATOM 1380 O O . ALA A 1 181 ? 14.298 -8.319 -15.305 1.00 93.75 181 ALA A O 1
ATOM 1381 N N . LEU A 1 182 ? 12.839 -6.728 -15.884 1.00 92.38 182 LEU A N 1
ATOM 1382 C CA . LEU A 1 182 ? 13.182 -6.786 -17.307 1.00 92.38 182 LEU A CA 1
ATOM 1383 C C . LEU A 1 182 ? 14.590 -6.248 -17.617 1.00 92.38 182 LEU A C 1
ATOM 1385 O O . LEU A 1 182 ? 15.224 -6.732 -18.558 1.00 92.38 182 LEU A O 1
ATOM 1389 N N . GLU A 1 183 ? 15.092 -5.274 -16.851 1.00 89.00 183 GLU A N 1
ATOM 1390 C CA . GLU A 1 183 ? 16.482 -4.806 -16.955 1.00 89.00 183 GLU A CA 1
ATOM 1391 C C . GLU A 1 183 ? 17.480 -5.898 -16.533 1.00 89.00 183 GLU A C 1
ATOM 1393 O O . GLU A 1 183 ? 18.508 -6.070 -17.190 1.00 89.00 183 GLU A O 1
ATOM 1398 N N . GLU A 1 184 ? 17.172 -6.668 -15.486 1.00 82.56 184 GLU A N 1
ATOM 1399 C CA . GLU A 1 184 ? 18.017 -7.770 -15.006 1.00 82.56 184 GLU A CA 1
ATOM 1400 C C . GLU A 1 184 ? 18.098 -8.923 -16.013 1.00 82.56 184 GLU A C 1
ATOM 1402 O O . GLU A 1 184 ? 19.198 -9.381 -16.329 1.00 82.56 184 GLU A O 1
ATOM 1407 N N . VAL A 1 185 ? 16.960 -9.333 -16.585 1.00 78.88 185 VAL A N 1
ATOM 1408 C CA . VAL A 1 185 ? 16.912 -10.374 -17.629 1.00 78.88 185 VAL A CA 1
ATOM 1409 C C . VAL A 1 185 ? 17.714 -9.946 -18.862 1.00 78.88 185 VAL A C 1
ATOM 1411 O O . VAL A 1 185 ? 18.533 -10.712 -19.368 1.00 78.88 185 VAL A O 1
ATOM 1414 N N . GLY A 1 186 ? 17.555 -8.697 -19.315 1.00 74.88 186 GLY A N 1
ATOM 1415 C CA . GLY A 1 186 ? 18.328 -8.177 -20.447 1.00 74.88 186 GLY A CA 1
ATOM 1416 C C . GLY A 1 186 ? 19.837 -8.108 -20.174 1.00 74.88 186 GLY A C 1
ATOM 1417 O O . GLY A 1 186 ? 20.644 -8.317 -21.081 1.00 74.88 186 GLY A O 1
ATOM 1418 N N . ALA A 1 187 ? 20.241 -7.854 -18.925 1.00 69.19 187 ALA A N 1
ATOM 1419 C CA . ALA A 1 187 ? 21.647 -7.855 -18.524 1.00 69.19 187 ALA A CA 1
ATOM 1420 C C . ALA A 1 187 ? 22.263 -9.267 -18.459 1.00 69.19 187 ALA A C 1
ATOM 1422 O O . ALA A 1 187 ? 23.483 -9.401 -18.583 1.00 69.19 187 ALA A O 1
ATOM 1423 N N . GLN A 1 188 ? 21.451 -10.309 -18.254 1.00 59.16 188 GLN A N 1
ATOM 1424 C CA . GLN A 1 188 ? 21.888 -11.710 -18.263 1.00 59.16 188 GLN A CA 1
ATOM 1425 C C . GLN A 1 188 ? 22.041 -12.247 -19.692 1.00 59.16 188 GLN A C 1
ATOM 1427 O O . GLN A 1 188 ? 23.098 -12.784 -20.018 1.00 59.16 188 GLN A O 1
ATOM 1432 N N . GLU A 1 189 ? 21.064 -11.997 -20.571 1.00 65.62 189 GLU A N 1
ATOM 1433 C CA . GLU A 1 189 ? 21.136 -12.366 -21.998 1.00 65.62 189 GLU A CA 1
ATOM 1434 C C . GLU A 1 189 ? 22.364 -11.742 -22.693 1.00 65.62 189 GLU A C 1
ATOM 1436 O O . GLU A 1 189 ? 23.027 -12.378 -23.512 1.00 65.62 189 GLU A O 1
ATOM 1441 N N . GLY A 1 190 ? 22.722 -10.505 -22.328 1.00 54.44 190 GLY A N 1
ATOM 1442 C CA . GLY A 1 190 ? 23.911 -9.826 -22.850 1.00 54.44 190 GLY A CA 1
ATOM 1443 C C . GLY A 1 190 ? 25.251 -10.380 -22.346 1.00 54.44 190 GLY A C 1
ATOM 1444 O O . GLY A 1 190 ? 26.273 -10.128 -22.981 1.00 54.44 190 GLY A O 1
ATOM 1445 N N . ARG A 1 191 ? 25.272 -11.123 -21.229 1.00 55.12 191 ARG A N 1
ATOM 1446 C CA . ARG A 1 191 ? 26.486 -11.792 -20.726 1.00 55.12 191 ARG A CA 1
ATOM 1447 C C . ARG A 1 191 ? 26.717 -13.139 -21.402 1.00 55.12 191 ARG A C 1
ATOM 1449 O O . ARG A 1 191 ? 27.845 -13.413 -21.782 1.00 55.12 191 ARG A O 1
ATOM 1456 N N . GLU A 1 192 ? 25.669 -13.934 -21.611 1.00 53.72 192 GLU A N 1
ATOM 1457 C CA . GLU A 1 192 ? 25.790 -15.250 -22.262 1.00 53.72 192 GLU A CA 1
ATOM 1458 C C . GLU A 1 192 ? 26.148 -15.148 -23.758 1.00 53.72 192 GLU A C 1
ATOM 1460 O O . GLU A 1 192 ? 26.757 -16.054 -24.319 1.00 53.72 192 GLU A O 1
ATOM 1465 N N . GLY A 1 193 ? 25.834 -14.023 -24.411 1.00 48.22 193 GLY A N 1
ATOM 1466 C CA . GLY A 1 193 ? 26.181 -13.778 -25.815 1.00 48.22 193 GLY A CA 1
ATOM 1467 C C . GLY A 1 193 ? 27.643 -13.395 -26.094 1.00 48.22 193 GLY A C 1
ATOM 1468 O O . GLY A 1 193 ? 27.980 -13.200 -27.259 1.00 48.22 193 GLY A O 1
ATOM 1469 N N . ASN A 1 194 ? 28.496 -13.253 -25.070 1.00 49.81 194 ASN A N 1
ATOM 1470 C CA . ASN A 1 194 ? 29.880 -12.773 -25.216 1.00 49.81 194 ASN A CA 1
ATOM 1471 C C . ASN A 1 194 ? 30.959 -13.851 -24.965 1.00 49.81 194 ASN A C 1
ATOM 1473 O O . ASN A 1 194 ? 32.141 -13.554 -25.099 1.00 49.81 194 ASN A O 1
ATOM 1477 N N . ASP A 1 195 ? 30.577 -15.094 -24.659 1.00 55.56 195 ASP A N 1
ATOM 1478 C CA . ASP A 1 195 ? 31.511 -16.197 -24.358 1.00 55.56 195 ASP A CA 1
ATOM 1479 C C . ASP A 1 195 ? 31.767 -17.125 -25.574 1.00 55.56 195 ASP A C 1
ATOM 1481 O O . ASP A 1 195 ? 32.069 -18.307 -25.421 1.00 55.56 195 ASP A O 1
ATOM 1485 N N . GLY A 1 196 ? 31.604 -16.616 -26.804 1.00 50.56 196 GLY A N 1
ATOM 1486 C CA . GLY A 1 196 ? 31.559 -17.425 -28.034 1.00 50.56 196 GLY A CA 1
ATOM 1487 C C . GLY A 1 196 ? 32.554 -17.075 -29.146 1.00 50.56 196 GLY A C 1
ATOM 1488 O O . GLY A 1 196 ? 32.297 -17.464 -30.282 1.00 50.56 196 GLY A O 1
ATOM 1489 N N . ASP A 1 197 ? 33.642 -16.351 -28.865 1.00 52.38 197 ASP A N 1
ATOM 1490 C CA . ASP A 1 197 ? 34.687 -16.035 -29.860 1.00 52.38 197 ASP A CA 1
ATOM 1491 C C . ASP A 1 197 ? 36.096 -16.058 -29.238 1.00 52.38 197 ASP A C 1
ATOM 1493 O O . ASP A 1 197 ? 36.834 -15.081 -29.294 1.00 52.38 197 ASP A O 1
ATOM 1497 N N . ASP A 1 198 ? 36.472 -17.177 -28.612 1.00 55.16 198 ASP A N 1
ATOM 1498 C CA . ASP A 1 198 ? 37.890 -17.506 -28.435 1.00 55.16 198 ASP A CA 1
ATOM 1499 C C . ASP A 1 198 ? 38.295 -18.382 -29.621 1.00 55.16 198 ASP A C 1
ATOM 1501 O O . ASP A 1 198 ? 38.109 -19.601 -29.633 1.00 55.16 198 ASP A O 1
ATOM 1505 N N . GLY A 1 199 ? 38.774 -17.711 -30.668 1.00 46.84 199 GLY A N 1
ATOM 1506 C CA . GLY A 1 199 ? 39.357 -18.340 -31.839 1.00 46.84 199 GLY A CA 1
ATOM 1507 C C . GLY A 1 199 ? 40.532 -19.239 -31.459 1.00 46.84 199 GLY A C 1
ATOM 1508 O O . GLY A 1 199 ? 41.503 -18.801 -30.841 1.00 46.84 199 GLY A O 1
ATOM 1509 N N . ASP A 1 200 ? 40.435 -20.499 -31.879 1.00 53.16 200 ASP A N 1
ATOM 1510 C CA . ASP A 1 200 ? 41.558 -21.414 -32.042 1.00 53.16 200 ASP A CA 1
ATOM 1511 C C . ASP A 1 200 ? 42.543 -20.827 -33.073 1.00 53.16 200 ASP A C 1
ATOM 1513 O O . ASP A 1 200 ? 42.444 -21.109 -34.268 1.00 53.16 200 ASP A O 1
ATOM 1517 N N . ASP A 1 201 ? 43.506 -20.023 -32.619 1.00 54.62 201 ASP A N 1
ATOM 1518 C CA . ASP A 1 201 ? 44.738 -19.763 -33.367 1.00 54.62 201 ASP A CA 1
ATOM 1519 C C . ASP A 1 201 ? 45.826 -20.734 -32.884 1.00 54.62 201 ASP A C 1
ATOM 1521 O O . ASP A 1 201 ? 46.585 -20.499 -31.940 1.00 54.62 201 ASP A O 1
ATOM 1525 N N . ASP A 1 202 ? 45.860 -21.872 -33.572 1.00 53.69 202 ASP A N 1
ATOM 1526 C CA . ASP A 1 202 ? 47.002 -22.769 -33.680 1.00 53.69 202 ASP A CA 1
ATOM 1527 C C . ASP A 1 202 ? 48.130 -22.039 -34.436 1.00 53.69 202 ASP A C 1
ATOM 1529 O O . ASP A 1 202 ? 48.065 -21.883 -35.655 1.00 53.69 202 ASP A O 1
ATOM 1533 N N . ASP A 1 203 ? 49.178 -21.588 -33.739 1.00 54.78 203 ASP A N 1
ATOM 1534 C CA . ASP A 1 203 ? 50.487 -21.424 -34.379 1.00 54.78 203 ASP A CA 1
ATOM 1535 C C . ASP A 1 203 ? 51.629 -21.910 -33.484 1.00 54.78 203 ASP A C 1
ATOM 1537 O O . ASP A 1 203 ? 52.162 -21.255 -32.582 1.00 54.78 203 ASP A O 1
ATOM 1541 N N . THR A 1 204 ? 52.009 -23.140 -33.783 1.00 52.19 204 THR A N 1
ATOM 1542 C CA . THR A 1 204 ? 53.284 -23.753 -33.466 1.00 52.19 204 THR A CA 1
ATOM 1543 C C . THR A 1 204 ? 54.481 -22.930 -33.966 1.00 52.19 204 THR A C 1
ATOM 1545 O O . THR A 1 204 ? 54.764 -22.910 -35.159 1.00 52.19 204 THR A O 1
ATOM 1548 N N . GLY A 1 205 ? 55.351 -22.464 -33.060 1.00 43.66 205 GLY A N 1
ATOM 1549 C CA . GLY A 1 205 ? 56.789 -22.506 -33.361 1.00 43.66 205 GLY A CA 1
ATOM 1550 C C . GLY A 1 205 ? 57.728 -21.458 -32.759 1.00 43.66 205 GLY A C 1
ATOM 1551 O O . GLY A 1 205 ? 57.797 -20.322 -33.203 1.00 43.66 205 GLY A O 1
ATOM 1552 N N . ARG A 1 206 ? 58.673 -22.001 -31.973 1.00 42.88 206 ARG A N 1
ATOM 1553 C CA . ARG A 1 206 ? 60.133 -21.790 -32.107 1.00 42.88 206 ARG A CA 1
ATOM 1554 C C . ARG A 1 206 ? 60.792 -20.644 -31.311 1.00 42.88 206 ARG A C 1
ATOM 1556 O O . ARG A 1 206 ? 61.009 -19.549 -31.800 1.00 42.88 206 ARG A O 1
ATOM 1563 N N . VAL A 1 207 ? 61.261 -21.021 -30.118 1.00 42.81 207 VAL A N 1
ATOM 1564 C CA . VAL A 1 207 ? 62.675 -20.975 -29.666 1.00 42.81 207 VAL A CA 1
ATOM 1565 C C . VAL A 1 207 ? 63.557 -19.874 -30.293 1.00 42.81 207 VAL A C 1
ATOM 1567 O O . VAL A 1 207 ? 64.134 -20.095 -31.357 1.00 42.81 207 VAL A O 1
ATOM 1570 N N . LEU A 1 208 ? 63.717 -18.736 -29.609 1.00 42.47 208 LEU A N 1
ATOM 1571 C CA . LEU A 1 208 ? 64.875 -18.318 -28.785 1.00 42.47 208 LEU A CA 1
ATOM 1572 C C . LEU A 1 208 ? 64.608 -16.930 -28.186 1.00 42.47 208 LEU A C 1
ATOM 1574 O O . LEU A 1 208 ? 64.160 -16.045 -28.945 1.00 42.47 208 LEU A O 1
#

pLDDT: mean 84.87, std 20.94, range [38.31, 98.88]

Sequence (208 aa):
MDPTLGNMASCQLALLLLLLGSMSAPSSPPAGPLGRVFQYIDLHQDEFVQTLREWVAVESDSIQPVPRLREELFTMMSLAAEELRRLGASVDVVDSGSQKLPGGQTLPIPPVILAELGNDPKKATVCFYGHLDVQPARQEDGWLTDPYTLTEVDGKLYGRGATDNKGPVLAWINAVSTFRALEEVGAQEGREGNDGDDGDDDDTGRVL